Protein AF-A0A8R1DMR4-F1 (afdb_monomer)

Radius of gyration: 31.51 Å; Cα contacts (8 Å, |Δi|>4): 400; chains: 1; bounding box: 75×90×62 Å

Secondary structure (DSSP, 8-state):
-EEEEEEEEEEEEE---------SSS-THHHHHHHHHHHHHHSSSSTT-TTS-HHHHHHHHHTT----TT--HHHHHHHHHHHHHHHHHHHT-GGG--HHHHHHHHHHHHHHHHHHHHHHHHHHHTT-TTTTS--EEEEEEEHHHHHHHHHHTT-HHHHH-TT-PPPTT-EEEEEEEEETTEEEEEEEEE-STT-SSPEE-GGGSTTS-TT-S-EEHHHHHTTTGGG--S-HHHHHH--------------HHHHHHHHHHHHHHHHHHHHHHHHHHHHHHHHHHTS---

Nearest PDB structures (foldseek):
  8xj4-assembly1_A  TM=6.388E-01  e=2.033E-09  Homo sapiens
  8xm1-assembly1_A  TM=6.264E-01  e=9.535E-05  Yersinia intermedia
  7z1j-assembly1_A  TM=5.651E-01  e=3.413E-04  Escherichia coli K-12
  4arv-assembly2_B  TM=6.482E-01  e=1.704E-03  Yersinia kristensenii
  8xm2-assembly1_A  TM=5.182E-01  e=3.607E-04  Yersinia intermedia

Sequence (290 aa):
MRVPISVLFLVIISPVVWSQSKLLSVHVWDVSERALRRAAEKSVLLKGRAEANLPALVLEKEAGLAVPSWFNEDAYKEAKEVVYSALSVMSSVGDYYSPRGIRPKSGLLLHKILQDIKSRADCYQNNQANCGEKRFQVYSTHDLLILSLLESLGLRTSVLGENTAPEFMATLIIETWIMEGKPSVKVFYRKYPRDYAPQEVTSLVRNCPWDKDVCPVELFTSCCSEFTTSDAKAECYGTSPEISTHNWEMNPLAWIFVAVSVVLLLFSIILVYLVIRFKNRSKFTMKVDH

Mean predicted aligned error: 12.79 Å

InterPro domains:
  IPR000560 Histidine phosphatase superfamily, clade-2 [PF00328] (63-189)
  IPR029033 Histidine phosphatase superfamily [G3DSA:3.40.50.1240] (28-246)
  IPR029033 Histidine phosphatase superfamily [SSF53254] (57-238)
  IPR050645 Histidine Acid Phosphatase [PTHR11567] (56-241)

Foldseek 3Di:
DKFFLAKEKEWAQDADDDDPDPDDPDDPCPLLLVQLLVLLCPDDLSNVVSVPRLVVQLVCVVVVHDDDPSCDPVVSVSSQLSNLRSLCCQLCDDVSPDLLNNQLQQQQVLLVVLVLLVVLQVCVLVVHPPSRVHRYYYDHDYQSNVQSVCVLFQNNCVPQNPSGTQDHGKMWMWIWMQDPNFIWIWIFIDRDPPPPDTHTCQLSTAQAPVPDRIGGSVSNSPRGPSNHDNCSPCSVPPPPPPPPPPPCPPDPVNVVVVVVVVVVVVVVVVVVVVVVVVVVVVVVVVPDDD

Solvent-accessible surface area (backbone atoms only — not comparable to full-atom values): 15984 Å² total; per-residue (Å²): 110,79,46,80,57,33,40,36,40,38,36,29,79,46,65,80,79,88,73,94,69,96,79,68,92,85,53,84,60,52,65,39,50,52,37,30,30,56,38,20,57,72,37,83,80,39,44,91,43,44,84,53,65,53,65,57,53,53,51,38,47,76,71,71,44,93,64,64,87,82,64,41,74,67,45,46,56,53,42,49,43,26,51,26,54,14,45,24,59,74,20,18,31,78,100,44,58,32,54,81,54,22,16,54,68,29,6,43,60,50,38,51,52,40,48,51,55,47,56,50,44,51,30,59,76,66,69,48,84,75,67,63,80,77,40,68,49,76,46,78,44,40,44,53,47,50,50,29,42,28,49,54,39,52,34,37,54,83,76,54,38,80,74,47,64,75,46,66,48,19,28,47,35,46,34,36,30,34,51,80,90,36,52,25,32,37,31,31,41,28,60,47,74,82,54,91,65,60,44,80,44,28,31,57,29,43,68,27,51,70,92,35,85,53,19,48,45,73,39,52,61,62,49,39,66,80,30,40,29,96,51,34,63,43,68,71,66,42,75,60,72,72,77,69,75,67,73,76,73,66,51,74,66,52,52,50,53,52,52,51,51,52,51,53,50,53,50,51,52,49,50,52,51,49,52,54,50,50,57,54,49,55,60,58,64,72,72,68,84,136

Organism: Caenorhabditis japonica (NCBI:txid281687)

Structure (mmCIF, N/CA/C/O backbone):
data_AF-A0A8R1DMR4-F1
#
_entry.id   AF-A0A8R1DMR4-F1
#
loop_
_atom_site.group_PDB
_atom_site.id
_atom_site.type_symbol
_atom_site.label_atom_id
_atom_site.label_alt_id
_atom_site.label_comp_id
_atom_site.label_asym_id
_atom_site.label_entity_id
_atom_site.label_seq_id
_atom_site.pdbx_PDB_ins_code
_atom_site.Cartn_x
_atom_site.Cartn_y
_atom_site.Cartn_z
_atom_site.occupancy
_atom_site.B_iso_or_equiv
_atom_site.auth_seq_id
_atom_site.auth_comp_id
_atom_site.auth_asym_id
_atom_site.auth_atom_id
_atom_site.pdbx_PDB_model_num
ATOM 1 N N . MET A 1 1 ? -16.207 -17.698 21.244 1.00 49.41 1 MET A N 1
ATOM 2 C CA . MET A 1 1 ? -17.054 -17.346 20.079 1.00 49.41 1 MET A CA 1
ATOM 3 C C . MET A 1 1 ? -16.263 -16.381 19.205 1.00 49.41 1 MET A C 1
ATOM 5 O O . MET A 1 1 ? -15.628 -15.500 19.772 1.00 49.41 1 MET A O 1
ATOM 9 N N . ARG A 1 2 ? -16.222 -16.591 17.881 1.00 63.34 2 ARG A N 1
ATOM 10 C CA . ARG A 1 2 ? -15.519 -15.722 16.920 1.00 63.34 2 ARG A CA 1
ATOM 11 C C . ARG A 1 2 ? -16.570 -14.968 16.114 1.00 63.34 2 ARG A C 1
ATOM 13 O O . ARG A 1 2 ? -17.401 -15.619 15.487 1.00 63.34 2 ARG A O 1
ATOM 20 N N . VAL A 1 3 ? -16.569 -13.639 16.159 1.00 58.69 3 VAL A N 1
ATOM 21 C CA . VAL A 1 3 ? -17.576 -12.830 15.449 1.00 58.69 3 VAL A CA 1
ATOM 22 C C . VAL A 1 3 ? -16.873 -11.750 14.628 1.00 58.69 3 VAL A C 1
ATOM 24 O O . VAL A 1 3 ? -16.147 -10.948 15.223 1.00 58.69 3 VAL A O 1
ATOM 27 N N . PRO A 1 4 ? -17.061 -11.706 13.294 1.00 60.06 4 PRO A N 1
ATOM 28 C CA . PRO A 1 4 ? -16.545 -10.619 12.479 1.00 60.06 4 PRO A CA 1
ATOM 29 C C . PRO A 1 4 ? -17.424 -9.384 12.678 1.00 60.06 4 PRO A C 1
ATOM 31 O O . PRO A 1 4 ? -18.653 -9.443 12.631 1.00 60.06 4 PRO A O 1
ATOM 34 N N . ILE A 1 5 ? -16.781 -8.250 12.903 1.00 70.38 5 ILE A N 1
ATOM 35 C CA . ILE A 1 5 ? -17.433 -6.972 13.183 1.00 70.38 5 ILE A CA 1
ATOM 36 C C . ILE A 1 5 ? -17.410 -6.043 11.962 1.00 70.38 5 ILE A C 1
ATOM 38 O O . ILE A 1 5 ? -18.316 -5.219 11.752 1.00 70.38 5 ILE A O 1
ATOM 42 N N . SER A 1 6 ? -16.323 -6.114 11.203 1.00 63.28 6 SER A N 1
ATOM 43 C CA . SER A 1 6 ? -16.101 -5.297 10.022 1.00 63.28 6 SER A CA 1
ATOM 44 C C . SER A 1 6 ? -15.132 -5.999 9.091 1.00 63.28 6 SER A C 1
ATOM 46 O O . SER A 1 6 ? -14.176 -6.622 9.551 1.00 63.28 6 SER A O 1
ATOM 48 N N . VAL A 1 7 ? -15.356 -5.845 7.794 1.00 65.69 7 VAL A N 1
ATOM 49 C CA . VAL A 1 7 ? -14.432 -6.273 6.754 1.00 65.69 7 VAL A CA 1
ATOM 50 C C . VAL A 1 7 ? -14.151 -5.103 5.827 1.00 65.69 7 VAL A C 1
ATOM 52 O O . VAL A 1 7 ? -15.064 -4.415 5.366 1.00 65.69 7 VAL A O 1
ATOM 55 N N . LEU A 1 8 ? -12.873 -4.879 5.563 1.00 69.31 8 LEU A N 1
ATOM 56 C CA . LEU A 1 8 ? -12.393 -3.888 4.627 1.00 69.31 8 LEU A CA 1
ATOM 57 C C . LEU A 1 8 ? -11.712 -4.573 3.444 1.00 69.31 8 LEU A C 1
ATOM 59 O O . LEU A 1 8 ? -10.816 -5.386 3.647 1.00 69.31 8 LEU A O 1
ATOM 63 N N . PHE A 1 9 ? -12.083 -4.178 2.227 1.00 67.25 9 PHE A N 1
ATOM 64 C CA . PHE A 1 9 ? -11.426 -4.593 0.992 1.00 67.25 9 PHE A CA 1
ATOM 65 C C . PHE A 1 9 ? -10.746 -3.405 0.315 1.00 67.25 9 PHE A C 1
ATOM 67 O O . PHE A 1 9 ? -11.357 -2.362 0.082 1.00 67.25 9 PHE A O 1
ATOM 74 N N . LEU A 1 10 ? -9.489 -3.587 -0.062 1.00 68.75 10 LEU A N 1
ATOM 75 C CA . LEU A 1 10 ? -8.767 -2.693 -0.954 1.00 68.75 10 LEU A CA 1
ATOM 76 C C . LEU A 1 10 ? -8.530 -3.421 -2.264 1.00 68.75 10 LEU A C 1
ATOM 78 O O . LEU A 1 10 ? -7.792 -4.399 -2.272 1.00 68.75 10 LEU A O 1
ATOM 82 N N . VAL A 1 11 ? -9.162 -2.970 -3.345 1.00 64.56 11 VAL A N 1
ATOM 83 C CA . VAL A 1 11 ? -9.098 -3.627 -4.657 1.00 64.56 11 VAL A CA 1
ATOM 84 C C . VAL A 1 11 ? -8.388 -2.717 -5.651 1.00 64.56 11 VAL A C 1
ATOM 86 O O . VAL A 1 11 ? -8.724 -1.538 -5.770 1.00 64.56 11 VAL A O 1
ATOM 89 N N . ILE A 1 12 ? -7.439 -3.275 -6.402 1.00 61.41 12 ILE A N 1
ATOM 90 C CA . ILE A 1 12 ? -6.840 -2.594 -7.555 1.00 61.41 12 ILE A CA 1
ATOM 91 C C . ILE A 1 12 ? -7.788 -2.710 -8.743 1.00 61.41 12 ILE A C 1
ATOM 93 O O . ILE A 1 12 ? -8.031 -3.818 -9.218 1.00 61.41 12 ILE A O 1
ATOM 97 N N . ILE A 1 13 ? -8.314 -1.586 -9.234 1.00 44.84 13 ILE A N 1
ATOM 98 C CA . ILE A 1 13 ? -9.231 -1.594 -10.390 1.00 44.84 13 ILE A CA 1
ATOM 99 C C . ILE A 1 13 ? -8.518 -1.298 -11.713 1.00 44.84 13 ILE A C 1
ATOM 101 O O . ILE A 1 13 ? -9.046 -1.687 -12.746 1.00 44.84 13 ILE A O 1
ATOM 105 N N . SER A 1 14 ? -7.306 -0.727 -11.696 1.00 39.78 14 SER A N 1
ATOM 106 C CA . SER A 1 14 ? -6.436 -0.631 -12.881 1.00 39.78 14 SER A CA 1
ATOM 107 C C . SER A 1 14 ? -4.954 -0.498 -12.505 1.00 39.78 14 SER A C 1
ATOM 109 O O . SER A 1 14 ? -4.641 0.384 -11.695 1.00 39.78 14 SER A O 1
ATOM 111 N N . PRO A 1 15 ? -4.031 -1.269 -13.122 1.00 51.69 15 PRO A N 1
ATOM 112 C CA . PRO A 1 15 ? -2.647 -0.837 -13.283 1.00 51.69 15 PRO A CA 1
ATOM 113 C C . PRO A 1 15 ? -2.652 0.498 -14.022 1.00 51.69 15 PRO A C 1
ATOM 115 O O . PRO A 1 15 ? -3.512 0.744 -14.874 1.00 51.69 15 PRO A O 1
ATOM 118 N N . VAL A 1 16 ? -1.740 1.393 -13.663 1.00 49.09 16 VAL A N 1
ATOM 119 C CA . VAL A 1 16 ? -1.670 2.724 -14.279 1.00 49.09 16 VAL A CA 1
ATOM 120 C C . VAL A 1 16 ? -1.586 2.591 -15.806 1.00 49.09 16 VAL A C 1
ATOM 122 O O . VAL A 1 16 ? -0.629 2.031 -16.336 1.00 49.09 16 VAL A O 1
ATOM 125 N N . VAL A 1 17 ? -2.585 3.122 -16.520 1.00 41.06 17 VAL A N 1
ATOM 126 C CA . VAL A 1 17 ? -2.566 3.243 -17.985 1.00 41.06 17 VAL A CA 1
ATOM 127 C C . VAL A 1 17 ? -1.940 4.586 -18.332 1.00 41.06 17 VAL A C 1
ATOM 129 O O . VAL A 1 17 ? -2.497 5.648 -18.054 1.00 41.06 17 VAL A O 1
ATOM 132 N N . TRP A 1 18 ? -0.760 4.536 -18.936 1.00 49.44 18 TRP A N 1
ATOM 133 C CA . TRP A 1 18 ? 0.022 5.712 -19.289 1.00 49.44 18 TRP A CA 1
ATOM 134 C C . TRP A 1 18 ? -0.483 6.265 -20.617 1.00 49.44 18 TRP A C 1
ATOM 136 O O . TRP A 1 18 ? -0.199 5.713 -21.681 1.00 49.44 18 TRP A O 1
ATOM 146 N N . SER A 1 19 ? -1.277 7.333 -20.553 1.00 36.44 19 SER A N 1
ATOM 147 C CA . SER A 1 19 ? -1.772 8.035 -21.737 1.00 36.44 19 SER A CA 1
ATOM 148 C C . SER A 1 19 ? -0.874 9.229 -22.064 1.00 36.44 19 SER A C 1
ATOM 150 O O . SER A 1 19 ? -0.649 10.098 -21.221 1.00 36.44 19 SER A O 1
ATOM 152 N N . GLN A 1 20 ? -0.375 9.295 -23.302 1.00 37.62 20 GLN A N 1
ATOM 153 C CA . GLN A 1 20 ? 0.357 10.449 -23.828 1.00 37.62 20 GLN A CA 1
ATOM 154 C C . GLN A 1 20 ? -0.606 11.610 -24.139 1.00 37.62 20 GLN A C 1
ATOM 156 O O . GLN A 1 20 ? -0.896 11.898 -25.299 1.00 37.62 20 GLN A O 1
ATOM 161 N N . SER A 1 21 ? -1.106 12.321 -23.127 1.00 36.78 21 SER A N 1
ATOM 162 C CA . SER A 1 21 ? -1.807 13.593 -23.355 1.00 36.78 21 SER A CA 1
ATOM 163 C C . SER A 1 21 ? -0.860 14.775 -23.127 1.00 36.78 21 SER A C 1
ATOM 165 O O . SER A 1 21 ? -0.637 15.206 -21.997 1.00 36.78 21 SER A O 1
ATOM 167 N N . LYS A 1 22 ? -0.331 15.335 -24.224 1.00 37.62 22 LYS A N 1
ATOM 168 C CA . LYS A 1 22 ? 0.589 16.496 -24.289 1.00 37.62 22 LYS A CA 1
ATOM 169 C C . LYS A 1 22 ? 0.017 17.842 -23.795 1.00 37.62 22 LYS A C 1
ATOM 171 O O . LYS A 1 22 ? 0.621 18.884 -24.023 1.00 37.62 22 LYS A O 1
ATOM 176 N N . LEU A 1 23 ? -1.131 17.858 -23.128 1.00 36.56 23 LEU A N 1
ATOM 177 C CA . LEU A 1 23 ? -1.842 19.077 -22.745 1.00 36.56 23 LEU A CA 1
ATOM 178 C C . LEU A 1 23 ? -2.154 19.050 -21.251 1.00 36.56 23 LEU A C 1
ATOM 180 O O . LEU A 1 23 ? -3.201 18.554 -20.864 1.00 36.56 23 LEU A O 1
ATOM 184 N N . LEU A 1 24 ? -1.205 19.515 -20.432 1.00 34.47 24 LEU A N 1
ATOM 185 C CA . LEU A 1 24 ? -1.398 20.228 -19.156 1.00 34.47 24 LEU A CA 1
ATOM 186 C C . LEU A 1 24 ? -0.017 20.491 -18.528 1.00 34.47 24 LEU A C 1
ATOM 188 O O . LEU A 1 24 ? 0.868 19.637 -18.525 1.00 34.47 24 LEU A O 1
ATOM 192 N N . SER A 1 25 ? 0.194 21.719 -18.067 1.00 36.53 25 SER A N 1
ATOM 193 C CA . SER A 1 25 ? 1.458 22.207 -17.519 1.00 36.53 25 SER A CA 1
ATOM 194 C C . SER A 1 25 ? 1.761 21.540 -16.172 1.00 36.53 25 SER A C 1
ATOM 196 O O . SER A 1 25 ? 1.036 21.759 -15.206 1.00 36.53 25 SER A O 1
ATOM 198 N N . VAL A 1 26 ? 2.855 20.773 -16.124 1.00 46.75 26 VAL A N 1
ATOM 199 C CA . VAL A 1 26 ? 3.365 19.997 -14.974 1.00 46.75 26 VAL A CA 1
ATOM 200 C C . VAL A 1 26 ? 2.460 18.820 -14.587 1.00 46.75 26 VAL A C 1
ATOM 202 O O . VAL A 1 26 ? 1.694 18.856 -13.628 1.00 46.75 26 VAL A O 1
ATOM 205 N N . HIS A 1 27 ? 2.579 17.738 -15.355 1.00 51.53 27 HIS A N 1
ATOM 206 C CA . HIS A 1 27 ? 1.920 16.465 -15.076 1.00 51.53 27 HIS A CA 1
ATOM 207 C C . HIS A 1 27 ? 2.615 15.724 -13.928 1.00 51.53 27 HIS A C 1
ATOM 209 O O . HIS A 1 27 ? 3.827 15.522 -13.960 1.00 51.53 27 HIS A O 1
ATOM 215 N N . VAL A 1 28 ? 1.837 15.210 -12.969 1.00 49.47 28 VAL A N 1
ATOM 216 C CA . VAL A 1 28 ? 2.274 14.193 -11.981 1.00 49.47 28 VAL A CA 1
ATOM 217 C C . VAL A 1 28 ? 2.992 13.012 -12.666 1.00 49.47 28 VAL A C 1
ATOM 219 O O . VAL A 1 28 ? 3.887 12.395 -12.092 1.00 49.47 28 VAL A O 1
ATOM 222 N N . TRP A 1 29 ? 2.650 12.768 -13.932 1.00 54.53 29 TRP A N 1
ATOM 223 C CA . TRP A 1 29 ? 3.206 11.749 -14.819 1.00 54.53 29 TRP A CA 1
ATOM 224 C C . TRP A 1 29 ? 4.643 12.002 -15.299 1.00 54.53 29 TRP A C 1
ATOM 226 O O . TRP A 1 29 ? 5.290 11.089 -15.795 1.00 54.53 29 TRP A O 1
ATOM 236 N N . ASP A 1 30 ? 5.181 13.211 -15.142 1.00 66.38 30 ASP A N 1
ATOM 237 C CA . ASP A 1 30 ? 6.528 13.538 -15.627 1.00 66.38 30 ASP A CA 1
ATOM 238 C C . ASP A 1 30 ? 7.626 12.920 -14.739 1.00 66.38 30 ASP A C 1
ATOM 240 O O . ASP A 1 30 ? 8.645 12.431 -15.225 1.00 66.38 30 ASP A O 1
ATOM 244 N N . VAL A 1 31 ? 7.416 12.864 -13.417 1.00 64.88 31 VAL A N 1
ATOM 245 C CA . VAL A 1 31 ? 8.358 12.185 -12.502 1.00 64.88 31 VAL A CA 1
ATOM 246 C C . VAL A 1 31 ? 8.460 10.706 -12.850 1.00 64.88 31 VAL A C 1
ATOM 248 O O . VAL A 1 31 ? 9.546 10.126 -12.861 1.00 64.88 31 VAL A O 1
ATOM 251 N N . SER A 1 32 ? 7.317 10.107 -13.150 1.00 71.00 32 SER A N 1
ATOM 252 C CA . SER A 1 32 ? 7.194 8.688 -13.397 1.00 71.00 32 SER A CA 1
ATOM 253 C C . SER A 1 32 ? 7.671 8.310 -14.798 1.00 71.00 32 SER A C 1
ATOM 255 O O . SER A 1 32 ? 8.355 7.302 -14.950 1.00 71.00 32 SER A O 1
ATOM 257 N N . GLU A 1 33 ? 7.432 9.156 -15.801 1.00 78.12 33 GLU A N 1
ATOM 258 C CA . GLU A 1 33 ? 7.986 8.993 -17.146 1.00 78.12 33 GLU A CA 1
ATOM 259 C C . GLU A 1 33 ? 9.514 9.139 -17.132 1.00 78.12 33 GLU A C 1
ATOM 261 O O . GLU A 1 33 ? 10.225 8.318 -17.710 1.00 78.12 33 GLU A O 1
ATOM 266 N N . ARG A 1 34 ? 10.052 10.121 -16.395 1.00 83.50 34 ARG A N 1
ATOM 267 C CA . ARG A 1 34 ? 11.503 10.261 -16.200 1.00 83.50 34 ARG A CA 1
ATOM 268 C C . ARG A 1 34 ? 12.107 9.068 -15.464 1.00 83.50 34 ARG A C 1
ATOM 270 O O . ARG A 1 34 ? 13.201 8.636 -15.826 1.00 83.50 34 ARG A O 1
ATOM 277 N N . ALA A 1 35 ? 11.425 8.540 -14.449 1.00 83.81 35 ALA A N 1
ATOM 278 C CA . ALA A 1 35 ? 11.867 7.341 -13.740 1.00 83.81 35 ALA A CA 1
ATOM 279 C C . ALA A 1 35 ? 11.883 6.119 -14.671 1.00 83.81 35 ALA A C 1
ATOM 281 O O . ALA A 1 35 ? 12.897 5.427 -14.742 1.00 83.81 35 ALA A O 1
ATOM 282 N N . LEU A 1 36 ? 10.814 5.918 -15.446 1.00 84.12 36 LEU A N 1
ATOM 283 C CA . LEU A 1 36 ? 10.687 4.816 -16.397 1.00 84.12 36 LEU A CA 1
ATOM 284 C C . LEU A 1 36 ? 11.744 4.889 -17.501 1.00 84.12 36 LEU A C 1
ATOM 286 O O . LEU A 1 36 ? 12.412 3.894 -17.766 1.00 84.12 36 LEU A O 1
ATOM 290 N N . ARG A 1 37 ? 11.970 6.072 -18.086 1.00 86.12 37 ARG A N 1
ATOM 291 C CA . ARG A 1 37 ? 13.016 6.277 -19.100 1.00 86.12 37 ARG A CA 1
ATOM 292 C C . ARG A 1 37 ? 14.406 5.965 -18.549 1.00 86.12 37 ARG A C 1
ATOM 294 O O . ARG A 1 37 ? 15.145 5.202 -19.159 1.00 86.12 37 ARG A O 1
ATOM 301 N N . ARG A 1 38 ? 14.738 6.482 -17.361 1.00 86.62 38 ARG A N 1
ATOM 302 C CA . ARG A 1 38 ? 16.028 6.206 -16.700 1.00 86.62 38 ARG A CA 1
ATOM 303 C C . ARG A 1 38 ? 16.213 4.728 -16.369 1.00 86.62 38 ARG A C 1
ATOM 305 O O . ARG A 1 38 ? 17.331 4.231 -16.457 1.00 86.62 38 ARG A O 1
ATOM 312 N N . ALA A 1 39 ? 15.153 4.039 -15.951 1.00 86.19 39 ALA A N 1
ATOM 313 C CA . ALA A 1 39 ? 15.201 2.607 -15.675 1.00 86.19 39 ALA A CA 1
ATOM 314 C C . ALA A 1 39 ? 15.367 1.794 -16.974 1.00 86.19 39 ALA A C 1
ATOM 316 O O . ALA A 1 39 ? 16.242 0.935 -17.042 1.00 86.19 39 ALA A O 1
ATOM 317 N N . ALA A 1 40 ? 14.629 2.132 -18.036 1.00 86.62 40 ALA A N 1
ATOM 318 C CA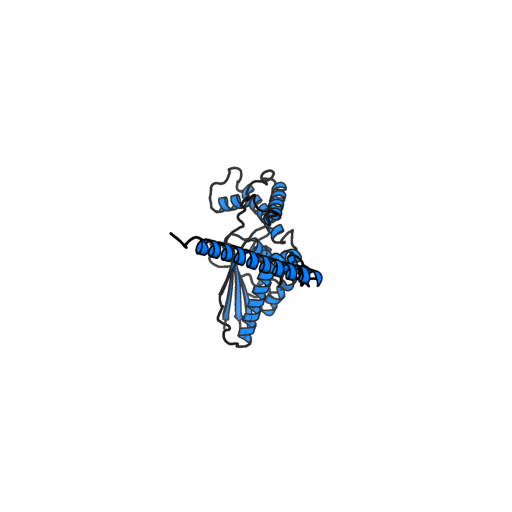 . ALA A 1 40 ? 14.759 1.504 -19.352 1.00 86.62 40 ALA A CA 1
ATOM 319 C C . ALA A 1 40 ? 16.140 1.730 -19.998 1.00 86.62 40 ALA A C 1
ATOM 321 O O . ALA A 1 40 ? 16.660 0.852 -20.676 1.00 86.62 40 ALA A O 1
ATOM 322 N N . GLU A 1 41 ? 16.776 2.883 -19.780 1.00 88.56 41 GLU A N 1
ATOM 323 C CA . GLU A 1 41 ? 18.128 3.164 -20.292 1.00 88.56 41 GLU A CA 1
ATOM 324 C C . GLU A 1 41 ? 19.232 2.354 -19.599 1.00 88.56 41 GLU A C 1
ATOM 326 O O . GLU A 1 41 ? 20.287 2.122 -20.195 1.00 88.56 41 GLU A O 1
ATOM 331 N N . LYS A 1 42 ? 19.000 1.931 -18.351 1.00 86.81 42 LYS A N 1
ATOM 332 C CA . LYS A 1 42 ? 19.904 1.050 -17.595 1.00 86.81 42 LYS A CA 1
ATOM 333 C C . LYS A 1 42 ? 19.722 -0.426 -17.942 1.00 86.81 42 LYS A C 1
ATOM 335 O O . LYS A 1 42 ? 20.625 -1.217 -17.684 1.00 86.81 42 LYS A O 1
ATOM 340 N N . SER A 1 43 ? 18.566 -0.775 -18.494 1.00 87.38 43 SER A N 1
ATOM 341 C CA . SER A 1 43 ? 18.230 -2.121 -18.944 1.00 87.38 43 SER A CA 1
ATOM 342 C C . SER A 1 43 ? 19.084 -2.534 -20.150 1.00 87.38 43 SER A C 1
ATOM 344 O O . SER A 1 43 ? 19.527 -1.696 -20.936 1.00 87.38 43 SER A O 1
ATOM 346 N N . VAL A 1 44 ? 19.327 -3.836 -20.300 1.00 87.75 44 VAL A N 1
ATOM 347 C CA . VAL A 1 44 ? 20.081 -4.403 -21.423 1.00 87.75 44 VAL A CA 1
ATOM 348 C C . VAL A 1 44 ? 19.197 -4.507 -22.666 1.00 87.75 44 VAL A C 1
ATOM 350 O O . VAL A 1 44 ? 19.599 -4.022 -23.726 1.00 87.75 44 VAL A O 1
ATOM 353 N N . LEU A 1 45 ? 17.997 -5.094 -22.560 1.00 88.88 45 LEU A N 1
ATOM 354 C CA . LEU A 1 45 ? 17.125 -5.334 -23.721 1.00 88.88 45 LEU A CA 1
ATOM 355 C C . LEU A 1 45 ? 16.237 -4.136 -24.069 1.00 88.88 45 LEU A C 1
ATOM 357 O O . LEU A 1 45 ? 15.834 -3.983 -25.224 1.00 88.88 45 LEU A O 1
ATOM 361 N N . LEU A 1 46 ? 15.931 -3.276 -23.095 1.00 88.50 46 LEU A N 1
ATOM 362 C CA . LEU A 1 46 ? 15.063 -2.107 -23.280 1.00 88.50 46 LEU A CA 1
ATOM 363 C C . LEU A 1 46 ? 15.852 -0.819 -23.541 1.00 88.50 46 LEU A C 1
ATOM 365 O O . LEU A 1 46 ? 15.257 0.247 -23.734 1.00 88.50 46 LEU A O 1
ATOM 369 N N . LYS A 1 47 ? 17.185 -0.901 -23.621 1.00 86.31 47 LYS A N 1
ATOM 370 C CA . LYS A 1 47 ? 18.033 0.232 -23.997 1.00 86.31 47 LYS A CA 1
ATOM 371 C C . LYS A 1 47 ? 17.618 0.780 -25.362 1.00 86.31 47 LYS A C 1
ATOM 373 O O . LYS A 1 47 ? 17.531 0.049 -26.345 1.00 86.31 47 LYS A O 1
ATOM 378 N N . GLY A 1 48 ? 17.354 2.084 -25.435 1.00 83.19 48 GLY A N 1
ATOM 379 C CA . GLY A 1 48 ? 16.850 2.728 -26.657 1.00 83.19 48 GLY A CA 1
ATOM 380 C C . GLY A 1 48 ? 15.367 2.459 -26.953 1.00 83.19 48 GLY A C 1
ATOM 381 O O . GLY A 1 48 ? 14.856 2.914 -27.972 1.00 83.19 48 GLY A O 1
ATOM 382 N N . ARG A 1 49 ? 14.654 1.759 -26.060 1.00 83.56 49 ARG A N 1
ATOM 383 C CA . ARG A 1 49 ? 13.192 1.567 -26.080 1.00 83.56 49 ARG A CA 1
ATOM 384 C C . ARG A 1 49 ? 12.488 2.356 -24.974 1.00 83.56 49 ARG A C 1
ATOM 386 O O . ARG A 1 49 ? 11.324 2.104 -24.697 1.00 83.56 49 ARG A O 1
ATOM 393 N N . ALA A 1 50 ? 13.164 3.335 -24.374 1.00 76.94 50 ALA A N 1
ATOM 394 C CA . ALA A 1 50 ? 12.628 4.171 -23.297 1.00 76.94 50 ALA A CA 1
ATOM 395 C C . ALA A 1 50 ? 11.370 4.972 -23.694 1.00 76.94 50 ALA A C 1
ATOM 397 O O . ALA A 1 50 ? 10.597 5.367 -22.827 1.00 76.94 50 ALA A O 1
ATOM 398 N N . GLU A 1 51 ? 11.158 5.205 -24.993 1.00 81.06 51 GLU A N 1
ATOM 399 C CA . GLU A 1 51 ? 9.956 5.863 -25.526 1.00 81.06 51 GLU A CA 1
ATOM 400 C C . GLU A 1 51 ? 8.791 4.895 -25.784 1.00 81.06 51 GLU A C 1
ATOM 402 O O . GLU A 1 51 ? 7.671 5.334 -26.046 1.00 81.06 51 GLU A O 1
ATOM 407 N N . ALA A 1 52 ? 9.029 3.579 -25.724 1.00 82.38 52 ALA A N 1
ATOM 408 C CA . ALA A 1 52 ? 7.960 2.599 -25.825 1.00 82.38 52 ALA A CA 1
ATOM 409 C C . ALA A 1 52 ? 7.063 2.680 -24.582 1.00 82.38 52 ALA A C 1
ATOM 411 O O . ALA A 1 52 ? 7.543 2.842 -23.459 1.00 82.38 52 ALA A O 1
ATOM 412 N N . ASN A 1 53 ? 5.752 2.511 -24.769 1.00 87.06 53 ASN A N 1
ATOM 413 C CA . ASN A 1 53 ? 4.805 2.428 -23.660 1.00 87.06 53 ASN A CA 1
ATOM 414 C C . ASN A 1 53 ? 4.903 1.042 -22.994 1.00 87.06 53 ASN A C 1
ATOM 416 O O . ASN A 1 53 ? 4.045 0.185 -23.191 1.00 87.06 53 ASN A O 1
ATOM 420 N N . LEU A 1 54 ? 5.991 0.808 -22.251 1.00 89.12 54 LEU A N 1
ATOM 421 C CA . LEU A 1 54 ? 6.272 -0.469 -21.581 1.00 89.12 54 LEU A CA 1
ATOM 422 C C . LEU A 1 54 ? 5.107 -0.952 -20.698 1.00 89.12 54 LEU A C 1
ATOM 424 O O . LEU A 1 54 ? 4.770 -2.129 -20.795 1.00 89.12 54 LEU A O 1
ATOM 428 N N . PRO A 1 55 ? 4.442 -0.091 -19.900 1.00 87.19 55 PRO A N 1
ATOM 429 C CA . PRO A 1 55 ? 3.269 -0.497 -19.132 1.00 87.19 55 PRO A CA 1
ATOM 430 C C . PRO A 1 55 ? 2.147 -1.056 -20.014 1.00 87.19 55 PRO A C 1
ATOM 432 O O . PRO A 1 55 ? 1.589 -2.098 -19.692 1.00 87.19 55 PRO A O 1
ATOM 435 N N . ALA A 1 56 ? 1.846 -0.415 -21.149 1.00 88.81 56 ALA A N 1
ATOM 436 C CA . ALA A 1 56 ? 0.834 -0.920 -22.077 1.00 88.81 56 ALA A CA 1
ATOM 437 C C . ALA A 1 56 ? 1.238 -2.274 -22.680 1.00 88.81 56 ALA A C 1
ATOM 439 O O . ALA A 1 56 ? 0.428 -3.194 -22.690 1.00 88.81 56 ALA A O 1
ATOM 440 N N . LEU A 1 57 ? 2.499 -2.429 -23.094 1.00 91.81 57 LEU A N 1
ATOM 441 C CA . LEU A 1 57 ? 3.005 -3.685 -23.659 1.00 91.81 57 LEU A CA 1
ATOM 442 C C . LEU A 1 57 ? 2.949 -4.851 -22.662 1.00 91.81 57 LEU A C 1
ATOM 444 O O . LEU A 1 57 ? 2.633 -5.975 -23.050 1.00 91.81 57 LEU A O 1
ATOM 448 N N . VAL A 1 58 ? 3.231 -4.593 -21.379 1.00 90.25 58 VAL A N 1
ATOM 449 C CA . VAL A 1 58 ? 3.078 -5.583 -20.299 1.00 90.25 58 VAL A CA 1
ATOM 450 C C . VAL A 1 58 ? 1.624 -6.053 -20.216 1.00 90.25 58 VAL A C 1
ATOM 452 O O . VAL A 1 58 ? 1.380 -7.257 -20.233 1.00 90.25 58 VAL A O 1
ATOM 455 N N . LEU A 1 59 ? 0.662 -5.125 -20.211 1.00 88.06 59 LEU A N 1
ATOM 456 C CA . LEU A 1 59 ? -0.765 -5.455 -20.120 1.00 88.06 59 LEU A CA 1
ATOM 457 C C . LEU A 1 59 ? -1.294 -6.165 -21.365 1.00 88.06 59 LEU A C 1
ATOM 459 O O . LEU A 1 59 ? -2.038 -7.136 -21.250 1.00 88.06 59 LEU A O 1
ATOM 463 N N . GLU A 1 60 ? -0.905 -5.705 -22.553 1.00 91.12 60 GLU A N 1
ATOM 464 C CA . GLU A 1 60 ? -1.270 -6.340 -23.820 1.00 91.12 60 GLU A CA 1
ATOM 465 C C . GLU A 1 60 ? -0.780 -7.788 -23.855 1.00 91.12 60 GLU A C 1
ATOM 467 O O . GLU A 1 60 ? -1.546 -8.697 -24.179 1.00 91.12 60 GLU A O 1
ATOM 472 N N . LYS A 1 61 ? 0.469 -8.021 -23.438 1.00 91.88 61 LYS A N 1
ATOM 473 C CA . LYS A 1 61 ? 1.044 -9.362 -23.359 1.00 91.88 61 LYS A CA 1
ATOM 474 C C . LYS A 1 61 ? 0.328 -10.248 -22.340 1.00 91.88 61 LYS A C 1
ATOM 476 O O . LYS A 1 61 ? 0.003 -11.390 -22.657 1.00 91.88 61 LYS A O 1
ATOM 481 N N . GLU A 1 62 ? 0.038 -9.735 -21.147 1.00 87.81 62 GLU A N 1
ATOM 482 C CA . GLU A 1 62 ? -0.696 -10.469 -20.104 1.00 87.81 62 GLU A CA 1
ATOM 483 C C . GLU A 1 62 ? -2.141 -10.796 -20.513 1.00 87.81 62 GLU A C 1
ATOM 485 O O . GLU A 1 62 ? -2.680 -11.833 -20.120 1.00 87.81 62 GLU A O 1
ATOM 490 N N . ALA A 1 63 ? -2.751 -9.957 -21.353 1.00 88.50 63 ALA A N 1
ATOM 491 C CA . ALA A 1 63 ? -4.060 -10.196 -21.955 1.00 88.50 63 ALA A CA 1
ATOM 492 C C . ALA A 1 63 ? -4.026 -11.176 -23.147 1.00 88.50 63 ALA A C 1
ATOM 494 O O . ALA A 1 63 ? -5.083 -11.521 -23.678 1.00 88.50 63 ALA A O 1
ATOM 495 N N . GLY A 1 64 ? -2.843 -11.630 -23.578 1.00 91.81 64 GLY A N 1
ATOM 496 C CA . GLY A 1 64 ? -2.677 -12.502 -24.744 1.00 91.81 64 GLY A CA 1
ATOM 497 C C . GLY A 1 64 ? -2.858 -11.785 -26.086 1.00 91.81 64 GLY A C 1
ATOM 498 O O . GLY A 1 64 ? -3.158 -12.432 -27.091 1.00 91.81 64 GLY A O 1
ATOM 499 N N . LEU A 1 65 ? -2.710 -10.458 -26.113 1.00 93.75 65 LEU A N 1
ATOM 500 C CA . LEU A 1 65 ? -2.774 -9.657 -27.332 1.00 93.75 65 LEU A CA 1
ATOM 501 C C . LEU A 1 65 ? -1.442 -9.691 -28.088 1.00 93.75 65 LEU A C 1
ATOM 503 O O . LEU A 1 65 ? -0.378 -9.984 -27.539 1.00 93.75 65 LEU A O 1
ATOM 507 N N . ALA A 1 66 ? -1.508 -9.383 -29.383 1.00 93.94 66 ALA A N 1
ATOM 508 C CA . ALA A 1 66 ? -0.324 -9.300 -30.221 1.00 93.94 66 ALA A CA 1
ATOM 509 C C . ALA A 1 66 ? 0.532 -8.092 -29.817 1.00 93.94 66 ALA A C 1
ATOM 511 O O . ALA A 1 66 ? 0.106 -6.948 -29.946 1.00 93.94 66 ALA A O 1
ATOM 512 N N . VAL A 1 67 ? 1.758 -8.368 -29.380 1.00 95.12 67 VAL A N 1
ATOM 513 C CA . VAL A 1 67 ? 2.786 -7.369 -29.070 1.00 95.12 67 VAL A CA 1
ATOM 514 C C . VAL A 1 67 ? 3.861 -7.344 -30.164 1.00 95.12 67 VAL A C 1
ATOM 516 O O . VAL A 1 67 ? 3.999 -8.312 -30.919 1.00 95.12 67 VAL A O 1
ATOM 519 N N . PRO A 1 68 ? 4.647 -6.258 -30.286 1.00 94.12 68 PRO A N 1
ATOM 520 C CA . PRO A 1 68 ? 5.753 -6.195 -31.234 1.00 94.12 68 PRO A CA 1
ATOM 521 C C . PRO A 1 68 ? 6.738 -7.359 -31.065 1.00 94.12 68 PRO A C 1
ATOM 523 O O . PRO A 1 68 ? 7.038 -7.769 -29.948 1.00 94.12 68 PRO A O 1
ATOM 526 N N . SER A 1 69 ? 7.320 -7.834 -32.168 1.00 93.38 69 SER A N 1
ATOM 527 C CA . SER A 1 69 ? 8.199 -9.019 -32.184 1.00 93.38 69 SER A CA 1
ATOM 528 C C . SER A 1 69 ? 9.436 -8.918 -31.285 1.00 93.38 69 SER A C 1
ATOM 530 O O . SER A 1 69 ? 9.965 -9.934 -30.845 1.00 93.38 69 SER A O 1
ATOM 532 N N . TRP A 1 70 ? 9.899 -7.700 -30.999 1.00 92.62 70 TRP A N 1
ATOM 533 C CA . TRP A 1 70 ? 11.019 -7.461 -30.090 1.00 92.62 70 TRP A CA 1
ATOM 534 C C . TRP A 1 70 ? 10.643 -7.654 -28.611 1.00 92.62 70 TRP A C 1
ATOM 536 O O . TRP A 1 70 ? 11.532 -7.853 -27.788 1.00 92.62 70 TRP A O 1
ATOM 546 N N . PHE A 1 71 ? 9.351 -7.623 -28.262 1.00 94.94 71 PHE A N 1
ATOM 547 C CA . PHE A 1 71 ? 8.845 -7.771 -26.895 1.00 94.94 71 PHE A CA 1
ATOM 548 C C . PHE A 1 71 ? 8.637 -9.253 -26.524 1.00 94.94 71 PHE A C 1
ATOM 550 O O . PHE A 1 71 ? 7.537 -9.725 -26.220 1.00 94.94 71 PHE A O 1
ATOM 557 N N . ASN A 1 72 ? 9.731 -10.012 -26.598 1.00 92.88 72 ASN A N 1
ATOM 558 C CA . ASN A 1 72 ? 9.786 -11.434 -26.252 1.00 92.88 72 ASN A CA 1
ATOM 559 C C . ASN A 1 72 ? 9.694 -11.670 -24.724 1.00 92.88 72 ASN A C 1
ATOM 561 O O . ASN A 1 72 ? 9.402 -10.754 -23.954 1.00 92.88 72 ASN A O 1
ATOM 565 N N . GLU A 1 73 ? 9.841 -12.916 -24.261 1.00 93.94 73 GLU A N 1
ATOM 566 C CA . GLU A 1 73 ? 9.730 -13.249 -22.826 1.00 93.94 73 GLU A CA 1
ATOM 567 C C . GLU A 1 73 ? 10.765 -12.544 -21.948 1.00 93.94 73 GLU A C 1
ATOM 569 O O . GLU A 1 73 ? 10.432 -12.097 -20.851 1.00 93.94 73 GLU A O 1
ATOM 574 N N . ASP A 1 74 ? 11.993 -12.386 -22.432 1.00 94.12 74 ASP A N 1
ATOM 575 C CA . ASP A 1 74 ? 13.053 -11.743 -21.657 1.00 94.12 74 ASP A CA 1
ATOM 576 C C . ASP A 1 74 ? 12.822 -10.230 -21.568 1.00 94.12 74 ASP A C 1
ATOM 578 O O . ASP A 1 74 ? 12.863 -9.661 -20.477 1.00 94.12 74 ASP A O 1
ATOM 582 N N . ALA A 1 75 ? 12.448 -9.593 -22.684 1.00 93.38 75 ALA A N 1
ATOM 583 C CA . ALA A 1 75 ? 12.056 -8.184 -22.707 1.00 93.38 75 ALA A CA 1
ATOM 584 C C . ALA A 1 75 ? 10.822 -7.907 -21.831 1.00 93.38 75 ALA A C 1
ATOM 586 O O . ALA A 1 75 ? 10.737 -6.855 -21.204 1.00 93.38 75 ALA A O 1
ATOM 587 N N . TYR A 1 76 ? 9.877 -8.849 -21.756 1.00 93.00 76 TYR A N 1
ATOM 588 C CA . TYR A 1 76 ? 8.714 -8.748 -20.875 1.00 93.00 76 TYR A CA 1
ATOM 589 C C . TYR A 1 76 ? 9.096 -8.786 -19.393 1.00 93.00 76 TYR A C 1
ATOM 591 O O . TYR A 1 76 ? 8.646 -7.932 -18.628 1.00 93.00 76 TYR A O 1
ATOM 599 N N . LYS A 1 77 ? 9.950 -9.733 -18.984 1.00 92.44 77 LYS A N 1
ATOM 600 C CA . LYS A 1 77 ? 10.433 -9.818 -17.596 1.00 92.44 77 LYS A CA 1
ATOM 601 C C . LYS A 1 77 ? 11.176 -8.549 -17.192 1.00 92.44 77 LYS A C 1
ATOM 603 O O . LYS A 1 77 ? 10.863 -7.958 -16.163 1.00 92.44 77 LYS A O 1
ATOM 608 N N . GLU A 1 78 ? 12.088 -8.088 -18.042 1.00 92.38 78 GLU A N 1
ATOM 609 C CA . GLU A 1 78 ? 12.843 -6.861 -17.793 1.00 92.38 78 GLU A CA 1
ATOM 610 C C . GLU A 1 78 ? 11.932 -5.622 -17.781 1.00 92.38 78 GLU A C 1
ATOM 612 O O . GLU A 1 78 ? 12.117 -4.706 -16.979 1.00 92.38 78 GLU A O 1
ATOM 617 N N . ALA A 1 79 ? 10.875 -5.605 -18.602 1.00 92.19 79 ALA A N 1
ATOM 618 C CA . ALA A 1 79 ? 9.892 -4.527 -18.579 1.00 92.19 79 ALA A CA 1
ATOM 619 C C . ALA A 1 79 ? 9.105 -4.487 -17.268 1.00 92.19 79 ALA A C 1
ATOM 621 O O . ALA A 1 79 ? 8.863 -3.392 -16.763 1.00 92.19 79 ALA A O 1
ATOM 622 N N . LYS A 1 80 ? 8.755 -5.636 -16.672 1.00 90.94 80 LYS A N 1
ATOM 623 C CA . LYS A 1 80 ? 8.123 -5.666 -15.340 1.00 90.94 80 LYS A CA 1
ATOM 624 C C . LYS A 1 80 ? 9.018 -5.035 -14.274 1.00 90.94 80 LYS A C 1
ATOM 626 O O . LYS A 1 80 ? 8.521 -4.248 -13.470 1.00 90.94 80 LYS A O 1
ATOM 631 N N . GLU A 1 81 ? 10.319 -5.311 -14.299 1.00 91.00 81 GLU A N 1
ATOM 632 C CA . GLU A 1 81 ? 11.283 -4.714 -13.364 1.00 91.00 81 GLU A CA 1
ATOM 633 C C . GLU A 1 81 ? 11.426 -3.200 -13.571 1.00 91.00 81 GLU A C 1
ATOM 635 O O . GLU A 1 81 ? 11.399 -2.427 -12.611 1.00 91.00 81 GLU A O 1
ATOM 640 N N . VAL A 1 82 ? 11.511 -2.751 -14.826 1.00 90.88 82 VAL A N 1
ATOM 641 C CA . VAL A 1 82 ? 11.576 -1.321 -15.170 1.00 90.88 82 VAL A CA 1
ATOM 642 C C . VAL A 1 82 ? 10.307 -0.583 -14.743 1.00 90.88 82 VAL A C 1
ATOM 644 O O . VAL A 1 82 ? 10.389 0.497 -14.151 1.00 90.88 82 VAL A O 1
ATOM 647 N N . VAL A 1 83 ? 9.132 -1.165 -14.995 1.00 89.31 83 VAL A N 1
ATOM 648 C CA . VAL A 1 83 ? 7.847 -0.603 -14.562 1.00 89.31 83 VAL A CA 1
ATOM 649 C C . VAL A 1 83 ? 7.773 -0.555 -13.037 1.00 89.31 83 VAL A C 1
ATOM 651 O O . VAL A 1 83 ? 7.412 0.485 -12.485 1.00 89.31 83 VAL A O 1
ATOM 654 N N . TYR A 1 84 ? 8.184 -1.618 -12.340 1.00 91.50 84 TYR A N 1
ATOM 655 C CA . TYR A 1 84 ? 8.263 -1.611 -10.880 1.00 91.50 84 TYR A CA 1
ATOM 656 C C . TYR A 1 84 ? 9.204 -0.519 -10.360 1.00 91.50 84 TYR A C 1
ATOM 658 O O . TYR A 1 84 ? 8.851 0.184 -9.417 1.00 91.50 84 TYR A O 1
ATOM 666 N N . SER A 1 85 ? 10.373 -0.332 -10.976 1.00 90.31 85 SER A N 1
ATOM 667 C CA . SER A 1 85 ? 11.323 0.721 -10.597 1.00 90.31 85 SER A CA 1
ATOM 668 C C . SER A 1 85 ? 10.706 2.120 -10.725 1.00 90.31 85 SER A C 1
ATOM 670 O O . SER A 1 85 ? 10.872 2.968 -9.849 1.00 90.31 85 SER A O 1
ATOM 672 N N . ALA A 1 86 ? 9.917 2.365 -11.774 1.00 89.38 86 ALA A N 1
ATOM 673 C CA . ALA A 1 86 ? 9.184 3.620 -11.914 1.00 89.38 86 ALA A CA 1
ATOM 674 C C . ALA A 1 86 ? 8.105 3.783 -10.827 1.00 89.38 86 ALA A C 1
ATOM 676 O O . ALA A 1 86 ? 8.002 4.846 -10.206 1.00 89.38 86 ALA A O 1
ATOM 677 N N . LEU A 1 87 ? 7.331 2.726 -10.559 1.00 90.69 87 LEU A N 1
ATOM 678 C CA . LEU A 1 87 ? 6.317 2.722 -9.502 1.00 90.69 87 LEU A CA 1
ATOM 679 C C . LEU A 1 87 ? 6.941 2.928 -8.119 1.00 90.69 87 LEU A C 1
ATOM 681 O O . LEU A 1 87 ? 6.375 3.658 -7.313 1.00 90.69 87 LEU A O 1
ATOM 685 N N . SER A 1 88 ? 8.114 2.353 -7.848 1.00 92.56 88 SER A N 1
ATOM 686 C CA . SER A 1 88 ? 8.759 2.429 -6.538 1.00 92.56 88 SER A CA 1
ATOM 687 C C . SER A 1 88 ? 9.260 3.836 -6.209 1.00 92.56 88 SER A C 1
ATOM 689 O O . SER A 1 88 ? 9.104 4.290 -5.072 1.00 92.56 88 SER A O 1
ATOM 691 N N . VAL A 1 89 ? 9.730 4.589 -7.213 1.00 91.25 89 VAL A N 1
ATOM 692 C CA . VAL A 1 89 ? 9.975 6.038 -7.096 1.00 91.25 89 VAL A CA 1
ATOM 693 C C . VAL A 1 89 ? 8.677 6.769 -6.744 1.00 91.25 89 VAL A C 1
ATOM 695 O O . VAL A 1 89 ? 8.624 7.560 -5.795 1.00 91.25 89 VAL A O 1
ATOM 698 N N . MET A 1 90 ? 7.606 6.497 -7.494 1.00 89.19 90 MET A N 1
ATOM 699 C CA . MET A 1 90 ? 6.317 7.159 -7.302 1.00 89.19 90 MET A CA 1
ATOM 700 C C . MET A 1 90 ? 5.659 6.822 -5.970 1.00 89.19 90 MET A C 1
ATOM 702 O O . MET A 1 90 ? 4.987 7.686 -5.420 1.00 89.19 90 MET A O 1
ATOM 706 N N . SER A 1 91 ? 5.848 5.625 -5.421 1.00 92.25 91 SER A N 1
ATOM 707 C CA . SER A 1 91 ? 5.268 5.197 -4.145 1.00 92.25 91 SER A CA 1
ATOM 708 C C . SER A 1 91 ? 6.219 5.382 -2.957 1.00 92.25 91 SER A C 1
ATOM 710 O O . SER A 1 91 ? 5.779 5.243 -1.821 1.00 92.25 91 SER A O 1
ATOM 712 N N . SER A 1 92 ? 7.485 5.750 -3.197 1.00 94.50 92 SER A N 1
ATOM 713 C CA . SER A 1 92 ? 8.543 5.886 -2.180 1.00 94.50 92 SER A CA 1
ATOM 714 C C . SER A 1 92 ? 8.801 4.607 -1.380 1.00 94.50 92 SER A C 1
ATOM 716 O O . SER A 1 92 ? 8.862 4.641 -0.153 1.00 94.50 92 SER A O 1
ATOM 718 N N . VAL A 1 93 ? 8.938 3.480 -2.078 1.00 94.75 93 VAL A N 1
ATOM 719 C CA . VAL A 1 93 ? 9.163 2.143 -1.488 1.00 94.75 93 VAL A CA 1
ATOM 720 C C . VAL A 1 93 ? 10.399 1.476 -2.092 1.00 94.75 93 VAL A C 1
ATOM 722 O O . VAL A 1 93 ? 10.938 1.958 -3.092 1.00 94.75 93 VAL A O 1
ATOM 725 N N . GLY A 1 94 ? 10.803 0.327 -1.541 1.00 91.06 94 GLY A N 1
ATOM 726 C CA . GLY A 1 94 ? 11.925 -0.447 -2.081 1.00 91.06 94 GLY A CA 1
ATOM 727 C C . GLY A 1 94 ? 13.218 0.365 -2.029 1.00 91.06 94 GLY A C 1
ATOM 728 O O . GLY A 1 94 ? 13.492 1.012 -1.022 1.00 91.06 94 GLY A O 1
ATOM 729 N N . ASP A 1 95 ? 13.971 0.407 -3.127 1.00 90.25 95 ASP A N 1
ATOM 730 C CA . ASP A 1 95 ? 15.221 1.183 -3.215 1.00 90.25 95 ASP A CA 1
ATOM 731 C C . ASP A 1 95 ? 15.024 2.695 -2.998 1.00 90.25 95 ASP A C 1
ATOM 733 O O . ASP A 1 95 ? 15.964 3.410 -2.655 1.00 90.25 95 ASP A O 1
ATOM 737 N N . TYR A 1 96 ? 13.795 3.190 -3.172 1.00 91.88 96 TYR A N 1
ATOM 738 C CA . TYR A 1 96 ? 13.414 4.591 -2.974 1.00 91.88 96 TYR A CA 1
ATOM 739 C C . TYR A 1 96 ? 12.596 4.800 -1.696 1.00 91.88 96 TYR A C 1
ATOM 741 O O . TYR A 1 96 ? 11.827 5.764 -1.594 1.00 91.88 96 TYR A O 1
ATOM 749 N N . TYR A 1 97 ? 12.740 3.890 -0.729 1.00 94.69 97 TYR A N 1
ATOM 750 C CA . TYR A 1 97 ? 12.043 3.936 0.546 1.00 94.69 97 TYR A CA 1
ATOM 751 C C . TYR A 1 97 ? 12.206 5.293 1.237 1.00 94.69 97 TYR A C 1
ATOM 753 O O . TYR A 1 97 ? 13.311 5.758 1.523 1.00 94.69 97 TYR A O 1
ATOM 761 N N . SER A 1 98 ? 11.076 5.936 1.527 1.00 95.19 98 SER A N 1
ATOM 762 C CA . SER A 1 98 ? 11.053 7.182 2.284 1.00 95.19 98 SER A CA 1
ATOM 763 C C . SER A 1 98 ? 9.741 7.313 3.051 1.00 95.19 98 SER A C 1
ATOM 765 O O . SER A 1 98 ? 8.711 7.574 2.425 1.00 95.19 98 SER A O 1
ATOM 767 N N . PRO A 1 99 ? 9.749 7.231 4.398 1.00 94.44 99 PRO A N 1
ATOM 768 C CA . PRO A 1 99 ? 8.554 7.475 5.204 1.00 94.44 99 PRO A CA 1
ATOM 769 C C . PRO A 1 99 ? 7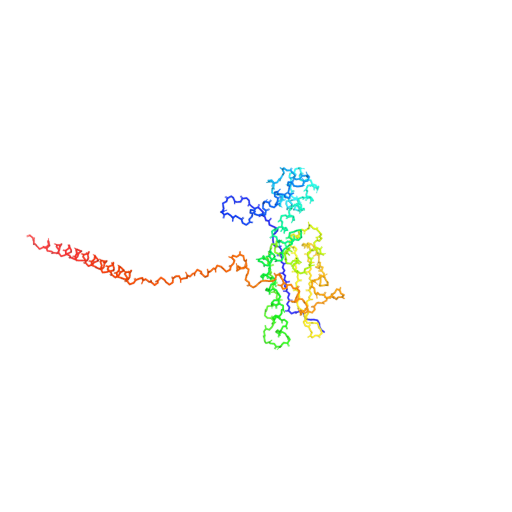.931 8.839 4.898 1.00 94.44 99 PRO A C 1
ATOM 771 O O . PRO A 1 99 ? 6.728 8.940 4.684 1.00 94.44 99 PRO A O 1
ATOM 774 N N . ARG A 1 100 ? 8.762 9.882 4.751 1.00 92.44 100 ARG A N 1
ATOM 775 C CA . ARG A 1 100 ? 8.317 11.231 4.360 1.00 92.44 100 ARG A CA 1
ATOM 776 C C . ARG A 1 100 ? 7.646 11.267 2.987 1.00 92.44 100 ARG A C 1
ATOM 778 O O . ARG A 1 100 ? 6.772 12.093 2.775 1.00 92.44 100 ARG A O 1
ATOM 785 N N . GLY A 1 101 ? 8.050 10.394 2.065 1.00 92.12 101 GLY A N 1
ATOM 786 C CA . GLY A 1 101 ? 7.415 10.256 0.756 1.00 92.12 101 GLY A CA 1
ATOM 787 C C . GLY A 1 101 ? 6.130 9.427 0.789 1.00 92.12 101 GLY A C 1
ATOM 788 O O . GLY A 1 101 ? 5.195 9.740 0.059 1.00 92.12 101 GLY A O 1
ATOM 789 N N . ILE A 1 102 ? 6.062 8.398 1.638 1.00 94.94 102 ILE A N 1
ATOM 790 C CA . ILE A 1 102 ? 4.893 7.517 1.799 1.00 94.94 102 ILE A CA 1
ATOM 791 C C . ILE A 1 102 ? 3.722 8.261 2.456 1.00 94.94 102 ILE A C 1
ATOM 793 O O . ILE A 1 102 ? 2.587 8.154 1.988 1.00 94.94 102 ILE A O 1
ATOM 797 N N . ARG A 1 103 ? 3.996 9.048 3.505 1.00 94.75 103 ARG A N 1
ATOM 798 C CA . ARG A 1 103 ? 2.985 9.780 4.292 1.00 94.75 103 ARG A CA 1
ATOM 799 C C . ARG A 1 103 ? 1.979 10.575 3.446 1.00 94.75 103 ARG A C 1
ATOM 801 O O . ARG A 1 103 ? 0.788 10.288 3.551 1.00 94.75 103 ARG A O 1
ATOM 808 N N . PRO A 1 104 ? 2.391 11.507 2.568 1.00 92.19 104 PRO A N 1
ATOM 809 C CA . PRO A 1 104 ? 1.447 12.272 1.754 1.00 92.19 104 PRO A CA 1
ATOM 810 C C . PRO A 1 104 ? 0.719 11.440 0.686 1.00 92.19 104 PRO A C 1
ATOM 812 O O . PRO A 1 104 ? -0.265 11.910 0.122 1.00 92.19 104 PRO A O 1
ATOM 815 N N . LYS A 1 105 ? 1.187 10.221 0.382 1.00 90.38 105 LYS A N 1
ATOM 816 C CA . LYS A 1 105 ? 0.628 9.362 -0.672 1.00 90.38 105 LYS A CA 1
ATOM 817 C C . LYS A 1 105 ? -0.457 8.444 -0.124 1.00 90.38 105 LYS A C 1
ATOM 819 O O . LYS A 1 105 ? -1.618 8.585 -0.490 1.00 90.38 105 LYS A O 1
ATOM 824 N N . SER A 1 106 ? -0.096 7.519 0.765 1.00 94.00 106 SER A N 1
ATOM 825 C CA . SER A 1 106 ? -1.024 6.530 1.338 1.00 94.00 106 SER A CA 1
ATOM 826 C C . SER A 1 106 ? -1.327 6.754 2.815 1.00 94.00 106 SER A C 1
ATOM 828 O O . SER A 1 106 ? -2.238 6.120 3.350 1.00 94.00 106 SER A O 1
ATOM 830 N N . GLY A 1 107 ? -0.626 7.677 3.476 1.00 95.06 107 GLY A N 1
ATOM 831 C CA . GLY A 1 107 ? -0.736 7.881 4.917 1.00 95.06 107 GLY A CA 1
ATOM 832 C C . GLY A 1 107 ? -2.120 8.314 5.389 1.00 95.06 107 GLY A C 1
ATOM 833 O O . GLY A 1 107 ? -2.523 7.919 6.482 1.00 95.06 107 GLY A O 1
ATOM 834 N N . LEU A 1 108 ? -2.872 9.056 4.568 1.00 95.00 108 LEU A N 1
ATOM 835 C CA . LEU A 1 108 ? -4.259 9.428 4.869 1.00 95.00 108 LEU A CA 1
ATOM 836 C C . LEU A 1 108 ? -5.194 8.212 4.841 1.00 95.00 108 LEU A C 1
ATOM 838 O O . LEU A 1 108 ? -6.021 8.039 5.737 1.00 95.00 108 LEU A O 1
ATOM 842 N N . LEU A 1 109 ? -5.040 7.344 3.835 1.00 94.88 109 LEU A N 1
ATOM 843 C CA . LEU A 1 109 ? -5.805 6.102 3.741 1.00 94.88 109 LEU A CA 1
ATOM 844 C C . LEU A 1 109 ? -5.463 5.176 4.911 1.00 94.88 109 LEU A C 1
ATOM 846 O O . LEU A 1 109 ? -6.365 4.676 5.576 1.00 94.88 109 LEU A O 1
ATOM 850 N N . LEU A 1 110 ? -4.174 4.999 5.211 1.00 95.81 110 LEU A N 1
ATOM 851 C CA . LEU A 1 110 ? -3.732 4.213 6.360 1.00 95.81 110 LEU A CA 1
ATOM 852 C C . LEU A 1 110 ? -4.310 4.768 7.668 1.00 95.81 110 LEU A C 1
ATOM 854 O O . LEU A 1 110 ? -4.886 4.009 8.441 1.00 95.81 110 LEU A O 1
ATOM 858 N N . HIS A 1 111 ? -4.229 6.083 7.894 1.00 95.69 111 HIS A N 1
ATOM 859 C CA . HIS A 1 111 ? -4.806 6.728 9.074 1.00 95.69 111 HIS A CA 1
ATOM 860 C C . HIS A 1 111 ? -6.304 6.427 9.210 1.00 95.69 111 HIS A C 1
ATOM 862 O O . HIS A 1 111 ? -6.747 5.991 10.273 1.00 95.69 111 HIS A O 1
ATOM 868 N N . LYS A 1 112 ? -7.068 6.575 8.119 1.00 94.00 112 LYS A N 1
ATOM 869 C CA . LYS A 1 112 ? -8.502 6.267 8.090 1.00 94.00 112 LYS A CA 1
ATOM 870 C C . LYS A 1 112 ? -8.789 4.808 8.445 1.00 94.00 112 LYS A C 1
ATOM 872 O O . LYS A 1 112 ? -9.688 4.550 9.239 1.00 94.00 112 LYS A O 1
ATOM 877 N N . ILE A 1 113 ? -8.022 3.865 7.893 1.00 94.69 113 ILE A N 1
ATOM 878 C CA . ILE A 1 113 ? -8.174 2.428 8.168 1.00 94.69 113 ILE A CA 1
ATOM 879 C C . ILE A 1 113 ? -7.928 2.137 9.651 1.00 94.69 113 ILE A C 1
ATOM 881 O O . ILE A 1 113 ? -8.750 1.486 10.294 1.00 94.69 113 ILE A O 1
ATOM 885 N N . LEU A 1 114 ? -6.823 2.638 10.211 1.00 95.31 114 LEU A N 1
ATOM 886 C CA . LEU A 1 114 ? -6.484 2.412 11.618 1.00 95.31 114 LEU A CA 1
ATOM 887 C C . LEU A 1 114 ? -7.523 3.043 12.555 1.00 95.31 114 LEU A C 1
ATOM 889 O O . LEU A 1 114 ? -7.933 2.417 13.533 1.00 95.31 114 LEU A O 1
ATOM 893 N N . GLN A 1 115 ? -7.987 4.255 12.239 1.00 94.00 115 GLN A N 1
ATOM 894 C CA . GLN A 1 115 ? -9.019 4.950 13.005 1.00 94.00 115 GLN A CA 1
ATOM 895 C C . GLN A 1 115 ? -10.368 4.222 12.945 1.00 94.00 115 GLN A C 1
ATOM 897 O O . GLN A 1 115 ? -11.047 4.103 13.966 1.00 94.00 115 GLN A O 1
ATOM 902 N N . ASP A 1 116 ? -10.753 3.699 11.782 1.00 91.81 116 ASP A N 1
ATOM 903 C CA . ASP A 1 116 ? -11.984 2.923 11.628 1.00 91.81 116 ASP A CA 1
ATOM 904 C C . ASP A 1 116 ? -11.939 1.628 12.430 1.00 91.81 116 ASP A C 1
ATOM 906 O O . ASP A 1 116 ? -12.891 1.317 13.138 1.00 91.81 116 ASP A O 1
ATOM 910 N N . ILE A 1 117 ? -10.826 0.895 12.370 1.00 93.06 117 ILE A N 1
ATOM 911 C CA . ILE A 1 117 ? -10.649 -0.341 13.143 1.00 93.06 117 ILE A CA 1
ATOM 912 C C . ILE A 1 117 ? -10.719 -0.040 14.640 1.00 93.06 117 ILE A C 1
ATOM 914 O O . ILE A 1 117 ? -11.442 -0.722 15.367 1.00 93.06 117 ILE A O 1
ATOM 918 N N . LYS A 1 118 ? -10.013 1.003 15.096 1.00 93.12 118 LYS A N 1
ATOM 919 C CA . LYS A 1 118 ? -9.997 1.407 16.504 1.00 93.12 118 LYS A CA 1
ATOM 920 C C . LYS A 1 118 ? -11.379 1.840 16.989 1.00 93.12 118 LYS A C 1
ATOM 922 O O . LYS A 1 118 ? -11.896 1.267 17.938 1.00 93.12 118 LYS A O 1
ATOM 927 N N . SER A 1 119 ? -12.010 2.791 16.300 1.00 91.12 119 SER A N 1
ATOM 928 C CA . SER A 1 119 ? -13.347 3.282 16.665 1.00 91.12 119 SER A CA 1
ATOM 929 C C . SER A 1 119 ? -14.383 2.161 16.680 1.00 91.12 119 SER A C 1
ATOM 931 O O . SER A 1 119 ? -15.263 2.126 17.538 1.00 91.12 119 SER A O 1
ATOM 933 N N . ARG A 1 120 ? -14.256 1.199 15.762 1.00 88.62 120 ARG A N 1
ATOM 934 C CA . ARG A 1 120 ? -15.113 0.025 15.720 1.00 88.62 120 ARG A CA 1
ATOM 935 C C . ARG A 1 120 ? -14.876 -0.899 16.909 1.00 88.62 120 ARG A C 1
ATOM 937 O O . ARG A 1 120 ? -15.850 -1.310 17.531 1.00 88.62 120 ARG A O 1
ATOM 944 N N . ALA A 1 121 ? -13.626 -1.218 17.226 1.00 90.94 121 ALA A N 1
ATOM 945 C CA . ALA A 1 121 ? -13.279 -2.019 18.395 1.00 90.94 121 ALA A CA 1
ATOM 946 C C . ALA A 1 121 ? -13.801 -1.374 19.691 1.00 90.94 121 ALA A C 1
ATOM 948 O O . ALA A 1 121 ? -14.511 -2.035 20.453 1.00 90.94 121 ALA A O 1
ATOM 949 N N . ASP A 1 122 ? -13.558 -0.071 19.861 1.00 90.94 122 ASP A N 1
ATOM 950 C CA . ASP A 1 122 ? -13.995 0.718 21.016 1.00 90.94 122 ASP A CA 1
ATOM 951 C C . ASP A 1 122 ? -15.527 0.717 21.150 1.00 90.94 122 ASP A C 1
ATOM 953 O O . ASP A 1 122 ? -16.063 0.545 22.245 1.00 90.94 122 ASP A O 1
ATOM 957 N N . CYS A 1 123 ? -16.255 0.865 20.039 1.00 89.31 123 CYS A N 1
ATOM 958 C CA . CYS A 1 123 ? -17.719 0.832 20.028 1.00 89.31 123 CYS A CA 1
ATOM 959 C C . CYS A 1 123 ? -18.257 -0.500 20.585 1.00 89.31 123 CYS A C 1
ATOM 961 O O . CYS A 1 123 ? -19.125 -0.501 21.462 1.00 89.31 123 CYS A O 1
ATOM 963 N N . TYR A 1 124 ? -17.712 -1.635 20.119 1.00 86.56 124 TYR A N 1
ATOM 964 C CA . TYR A 1 124 ? -18.131 -2.964 20.585 1.00 86.56 124 TYR A CA 1
ATOM 965 C C . TYR A 1 124 ? -17.751 -3.219 22.039 1.00 86.56 124 TYR A C 1
ATOM 967 O O . TYR A 1 124 ? -18.571 -3.742 22.788 1.00 86.56 124 TYR A O 1
ATOM 975 N N . GLN A 1 125 ? -16.538 -2.847 22.456 1.00 88.50 125 GLN A N 1
ATOM 976 C CA . GLN A 1 125 ? -16.106 -3.021 23.846 1.00 88.50 125 GLN A CA 1
ATOM 977 C C . GLN A 1 125 ? -16.967 -2.212 24.822 1.00 88.50 125 GLN A C 1
ATOM 979 O O . GLN A 1 125 ? -17.262 -2.686 25.917 1.00 88.50 125 GLN A O 1
ATOM 984 N N . ASN A 1 126 ? -17.416 -1.025 24.409 1.00 88.44 126 ASN A N 1
ATOM 985 C CA . ASN A 1 126 ? -18.244 -0.139 25.224 1.00 88.44 126 ASN A CA 1
ATOM 986 C C . ASN A 1 126 ? -19.758 -0.391 25.084 1.00 88.44 126 ASN A C 1
ATOM 988 O O . ASN A 1 126 ? -20.544 0.386 25.623 1.00 88.44 126 ASN A O 1
ATOM 992 N N . ASN A 1 127 ? -20.181 -1.448 24.375 1.00 82.75 127 ASN A N 1
ATOM 993 C CA . ASN A 1 127 ? -21.591 -1.795 24.137 1.00 82.75 127 ASN A CA 1
ATOM 994 C C . ASN A 1 127 ? -22.446 -0.612 23.642 1.00 82.75 127 ASN A C 1
ATOM 996 O O . ASN A 1 127 ? -23.603 -0.452 24.039 1.00 82.75 127 ASN A O 1
ATOM 1000 N N . GLN A 1 128 ? -21.877 0.245 22.792 1.00 84.06 128 GLN A N 1
ATOM 1001 C CA . GLN A 1 128 ? -22.600 1.397 22.260 1.00 84.06 128 GLN A CA 1
ATOM 1002 C C . GLN A 1 128 ? -23.703 0.954 21.281 1.00 84.06 128 GLN A C 1
ATOM 1004 O O . GLN A 1 128 ? -23.615 -0.084 20.618 1.00 84.06 128 GLN A O 1
ATOM 1009 N N . ALA A 1 129 ? -24.768 1.751 21.171 1.00 74.75 129 ALA A N 1
ATOM 1010 C CA . ALA A 1 129 ? -25.799 1.522 20.163 1.00 74.75 129 ALA A CA 1
ATOM 1011 C C . ALA A 1 129 ? -25.226 1.742 18.748 1.00 74.75 129 ALA A C 1
ATOM 1013 O O . ALA A 1 129 ? -24.340 2.568 18.545 1.00 74.75 129 ALA A O 1
ATOM 1014 N N . ASN A 1 130 ? -25.743 1.013 17.754 1.00 73.94 130 ASN A N 1
ATOM 1015 C CA . ASN A 1 130 ? -25.416 1.183 16.329 1.00 73.94 130 ASN A CA 1
ATOM 1016 C C . ASN A 1 130 ? -23.961 0.891 15.909 1.00 73.94 130 ASN A C 1
ATOM 1018 O O . ASN A 1 130 ? -23.577 1.178 14.772 1.00 73.94 130 ASN A O 1
ATOM 1022 N N . CYS A 1 131 ? -23.181 0.164 16.719 1.00 73.62 131 CYS A N 1
ATOM 1023 C CA . CYS A 1 131 ? -21.863 -0.359 16.324 1.00 73.62 131 CYS A CA 1
ATOM 1024 C C . CYS A 1 131 ? -21.890 -1.310 15.115 1.00 73.62 131 CYS A C 1
ATOM 1026 O O . CYS A 1 131 ? -20.873 -1.895 14.779 1.00 73.62 131 CYS A O 1
ATOM 1028 N N . GLY A 1 132 ? -23.024 -1.532 14.451 1.00 64.00 132 GLY A N 1
ATOM 1029 C CA . GLY A 1 132 ? -23.189 -2.493 13.366 1.00 64.00 132 GLY A CA 1
ATOM 1030 C C . GLY A 1 132 ? -23.517 -1.897 12.002 1.00 64.00 132 GLY A C 1
ATOM 1031 O O . GLY A 1 132 ? -23.603 -2.682 11.067 1.00 64.00 132 GLY A O 1
ATOM 1032 N N . GLU A 1 133 ? -23.696 -0.580 11.854 1.00 71.88 133 GLU A N 1
ATOM 1033 C CA . GLU A 1 133 ? -24.291 -0.017 10.625 1.00 71.88 133 GLU A CA 1
ATOM 1034 C C . GLU A 1 133 ? -23.403 -0.160 9.376 1.00 71.88 133 GLU A C 1
ATOM 1036 O O . GLU A 1 133 ? -23.888 -0.521 8.308 1.00 71.88 133 GLU A O 1
ATOM 1041 N N . LYS A 1 134 ? -22.085 0.041 9.500 1.00 72.00 134 LYS A N 1
ATOM 1042 C CA . LYS A 1 134 ? -21.120 -0.145 8.399 1.00 72.00 134 LYS A CA 1
ATOM 1043 C C . LYS A 1 134 ? -20.206 -1.330 8.679 1.00 72.00 134 LYS A C 1
ATOM 1045 O O . LYS A 1 134 ? -19.212 -1.182 9.378 1.00 72.00 134 LYS A O 1
ATOM 1050 N N . ARG A 1 135 ? -20.574 -2.526 8.208 1.00 80.19 135 ARG A N 1
ATOM 1051 C CA . ARG A 1 135 ? -19.783 -3.770 8.391 1.00 80.19 135 ARG A CA 1
ATOM 1052 C C . ARG A 1 135 ? -18.828 -4.063 7.241 1.00 80.19 135 ARG A C 1
ATOM 1054 O O . ARG A 1 135 ? -18.011 -4.966 7.354 1.00 80.19 135 ARG A O 1
ATOM 1061 N N . PHE A 1 136 ? -18.963 -3.341 6.139 1.00 86.69 136 PHE A N 1
ATOM 1062 C CA . PHE A 1 136 ? -18.245 -3.617 4.911 1.00 86.69 136 PHE A CA 1
ATOM 1063 C C . PHE A 1 136 ? -17.832 -2.305 4.262 1.00 86.69 136 PHE A C 1
ATOM 1065 O O . PHE A 1 136 ? -18.670 -1.427 4.049 1.00 86.69 136 PHE A O 1
ATOM 1072 N N . GLN A 1 137 ? -16.543 -2.165 3.988 1.00 89.44 137 GLN A N 1
ATOM 1073 C CA . GLN A 1 137 ? -15.980 -1.011 3.302 1.00 89.44 137 GLN A CA 1
ATOM 1074 C C . GLN A 1 137 ? -15.131 -1.507 2.133 1.00 89.44 137 GLN A C 1
ATOM 1076 O O . GLN A 1 137 ? -14.439 -2.517 2.250 1.00 89.44 137 GLN A O 1
ATOM 1081 N N . VAL A 1 138 ? -15.188 -0.802 1.005 1.00 91.56 138 VAL A N 1
ATOM 1082 C CA . VAL A 1 138 ? -14.367 -1.111 -0.167 1.00 91.56 138 VAL A CA 1
ATOM 1083 C C . VAL A 1 138 ? -13.736 0.174 -0.659 1.00 91.56 138 VAL A C 1
ATOM 1085 O O . VAL A 1 138 ? -14.456 1.133 -0.936 1.00 91.56 138 VAL A O 1
ATOM 1088 N N . TYR A 1 139 ? -12.416 0.178 -0.817 1.00 91.00 139 TYR A N 1
ATOM 1089 C CA . TYR A 1 139 ? -11.750 1.210 -1.600 1.00 91.00 139 TYR A CA 1
ATOM 1090 C C . TYR A 1 139 ? -11.208 0.593 -2.883 1.00 91.00 139 TYR A C 1
ATOM 1092 O O . TYR A 1 139 ? -10.411 -0.347 -2.870 1.00 91.00 139 TYR A O 1
ATOM 1100 N N . SER A 1 140 ? -11.663 1.152 -3.996 1.00 90.06 140 SER A N 1
ATOM 1101 C CA . SER A 1 140 ? -11.057 0.954 -5.303 1.00 90.06 140 SER A CA 1
ATOM 1102 C C . SER A 1 140 ? -9.882 1.909 -5.445 1.00 90.06 140 SER A C 1
ATOM 1104 O O . SER A 1 140 ? -10.027 3.104 -5.177 1.00 90.06 140 SER A O 1
ATOM 1106 N N . THR A 1 141 ? -8.721 1.398 -5.840 1.00 89.44 141 THR A N 1
ATOM 1107 C CA . THR A 1 141 ? -7.520 2.221 -5.951 1.00 89.44 141 THR A CA 1
ATOM 1108 C C . THR A 1 141 ? -6.546 1.713 -7.018 1.00 89.44 141 THR A C 1
ATOM 1110 O O . THR A 1 141 ? -6.872 0.827 -7.812 1.00 89.44 141 THR A O 1
ATOM 1113 N N . HIS A 1 142 ? -5.356 2.311 -7.043 1.00 89.25 142 HIS A N 1
ATOM 1114 C CA . HIS A 1 142 ? -4.260 2.005 -7.953 1.00 89.25 142 HIS A CA 1
ATOM 1115 C C . HIS A 1 142 ? -3.121 1.270 -7.235 1.00 89.25 142 HIS A C 1
ATOM 1117 O O . HIS A 1 142 ? -2.926 1.406 -6.022 1.00 89.25 142 HIS A O 1
ATOM 1123 N N . ASP A 1 143 ? -2.344 0.527 -8.016 1.00 88.19 143 ASP A N 1
ATOM 1124 C CA . ASP A 1 143 ? -1.097 -0.144 -7.626 1.00 88.19 143 ASP A CA 1
ATOM 1125 C C . ASP A 1 143 ? -0.165 0.729 -6.761 1.00 88.19 143 ASP A C 1
ATOM 1127 O O . ASP A 1 143 ? 0.333 0.252 -5.747 1.00 88.19 143 ASP A O 1
ATOM 1131 N N . LEU A 1 144 ? -0.004 2.016 -7.077 1.00 89.81 144 LEU A N 1
ATOM 1132 C CA . LEU A 1 144 ? 0.812 2.982 -6.327 1.00 89.81 144 LEU A CA 1
ATOM 1133 C C . LEU A 1 144 ? 0.412 3.108 -4.849 1.00 89.81 144 LEU A C 1
ATOM 1135 O O . LEU A 1 144 ? 1.265 3.149 -3.953 1.00 89.81 144 LEU A O 1
ATOM 1139 N N . LEU A 1 145 ? -0.895 3.181 -4.589 1.00 91.62 145 LEU A N 1
ATOM 1140 C CA . LEU A 1 145 ? -1.438 3.302 -3.237 1.00 91.62 145 LEU A CA 1
ATOM 1141 C C . LEU A 1 145 ? -1.362 1.973 -2.489 1.00 91.62 145 LEU A C 1
ATOM 1143 O O . LEU A 1 145 ? -1.010 1.964 -1.312 1.00 91.62 145 LEU A O 1
ATOM 1147 N N . ILE A 1 146 ? -1.609 0.848 -3.167 1.00 93.94 146 ILE A N 1
ATOM 1148 C CA . ILE A 1 146 ? -1.421 -0.478 -2.564 1.00 93.94 146 ILE A CA 1
ATOM 1149 C C . ILE A 1 146 ? 0.039 -0.714 -2.205 1.00 93.94 146 ILE A C 1
ATOM 1151 O O . ILE A 1 146 ? 0.329 -1.170 -1.106 1.00 93.94 146 ILE A O 1
ATOM 1155 N N . LEU A 1 147 ? 0.965 -0.382 -3.099 1.00 94.44 147 LEU A N 1
ATOM 1156 C CA . LEU A 1 147 ? 2.382 -0.656 -2.915 1.00 94.44 147 LEU A CA 1
ATOM 1157 C C . LEU A 1 147 ? 2.947 0.107 -1.704 1.00 94.44 147 LEU A C 1
ATOM 1159 O O . LEU A 1 147 ? 3.633 -0.475 -0.866 1.00 94.44 147 LEU A O 1
ATOM 1163 N N . SER A 1 148 ? 2.590 1.385 -1.563 1.00 95.31 148 SER A N 1
ATOM 1164 C CA . SER A 1 148 ? 2.949 2.205 -0.395 1.00 95.31 148 SER A CA 1
ATOM 1165 C C . SER A 1 148 ? 2.233 1.774 0.892 1.00 95.31 148 SER A C 1
ATOM 1167 O O . SER A 1 148 ? 2.815 1.846 1.977 1.00 95.31 148 SER A O 1
ATOM 1169 N N . LEU A 1 149 ? 0.988 1.296 0.807 1.00 96.00 149 LEU A N 1
ATOM 1170 C CA . LEU A 1 149 ? 0.263 0.769 1.965 1.00 96.00 149 LEU A CA 1
ATOM 1171 C C . LEU A 1 149 ? 0.856 -0.559 2.458 1.00 96.00 149 LEU A C 1
ATOM 1173 O O . LEU A 1 149 ? 1.054 -0.731 3.660 1.00 96.00 149 LEU A O 1
ATOM 1177 N N . LEU A 1 150 ? 1.184 -1.474 1.543 1.00 96.75 150 LEU A N 1
ATOM 1178 C CA . LEU A 1 150 ? 1.865 -2.729 1.859 1.00 96.75 150 LEU A CA 1
ATOM 1179 C C . LEU A 1 150 ? 3.238 -2.471 2.483 1.00 96.75 150 LEU A C 1
ATOM 1181 O O . LEU A 1 150 ? 3.609 -3.180 3.414 1.00 96.75 150 LEU A O 1
ATOM 1185 N N . GLU A 1 151 ? 3.972 -1.453 2.021 1.00 96.56 151 GLU A N 1
ATOM 1186 C CA . GLU A 1 151 ? 5.241 -1.053 2.643 1.00 96.56 151 GLU A CA 1
ATOM 1187 C C . GLU A 1 151 ? 5.029 -0.562 4.077 1.00 96.56 151 GLU A C 1
ATOM 1189 O O . GLU A 1 151 ? 5.728 -0.991 4.996 1.00 96.56 151 GLU A O 1
ATOM 1194 N N . SER A 1 152 ? 4.011 0.277 4.287 1.00 96.44 152 SER A N 1
ATOM 1195 C CA . SER A 1 152 ? 3.684 0.809 5.613 1.00 96.44 152 SER A CA 1
ATOM 1196 C C . SER A 1 152 ? 3.351 -0.309 6.607 1.00 96.44 152 SER A C 1
ATOM 1198 O O . SER A 1 152 ? 3.816 -0.286 7.743 1.00 96.44 152 SER A O 1
ATOM 1200 N N . LEU A 1 153 ? 2.597 -1.320 6.161 1.00 96.62 153 LEU A N 1
ATOM 1201 C CA . LEU A 1 153 ? 2.230 -2.500 6.954 1.00 96.62 153 LEU A CA 1
ATOM 1202 C C . LEU A 1 153 ? 3.365 -3.532 7.091 1.00 96.62 153 LEU A C 1
ATOM 1204 O O . LEU A 1 153 ? 3.203 -4.507 7.821 1.00 96.62 153 LEU A O 1
ATOM 1208 N N . GLY A 1 154 ? 4.501 -3.348 6.408 1.00 95.75 154 GLY A N 1
ATOM 1209 C CA . GLY A 1 154 ? 5.611 -4.310 6.387 1.00 95.75 154 GLY A CA 1
ATOM 1210 C C . GLY A 1 154 ? 5.354 -5.570 5.549 1.00 95.75 154 GLY A C 1
ATOM 1211 O O . GLY A 1 154 ? 6.093 -6.540 5.661 1.00 95.75 154 GLY A O 1
ATOM 1212 N N . LEU A 1 155 ? 4.323 -5.565 4.701 1.00 96.06 155 LEU A N 1
ATOM 1213 C CA . LEU A 1 155 ? 3.887 -6.726 3.923 1.00 96.06 155 LEU A CA 1
ATOM 1214 C C . LEU A 1 155 ? 4.481 -6.795 2.512 1.00 96.06 155 LEU A C 1
ATOM 1216 O O . LEU A 1 155 ? 4.462 -7.871 1.919 1.00 96.06 155 LEU A O 1
ATOM 1220 N N . ARG A 1 156 ? 4.982 -5.679 1.955 1.00 95.25 156 ARG A N 1
ATOM 1221 C CA . ARG A 1 156 ? 5.329 -5.558 0.522 1.00 95.25 156 ARG A CA 1
ATOM 1222 C C . ARG A 1 156 ? 6.175 -6.725 0.012 1.00 95.25 156 ARG A C 1
ATOM 1224 O O . ARG A 1 156 ? 5.726 -7.447 -0.873 1.00 95.25 156 ARG A O 1
ATOM 1231 N N . THR A 1 157 ? 7.370 -6.917 0.567 1.00 94.25 157 THR A N 1
ATOM 1232 C CA . THR A 1 157 ? 8.293 -7.963 0.102 1.00 94.25 157 THR A CA 1
ATOM 1233 C C . THR A 1 157 ? 7.731 -9.362 0.352 1.00 94.25 157 THR A C 1
ATOM 1235 O O . THR A 1 157 ? 7.867 -10.234 -0.500 1.00 94.25 157 THR A O 1
ATOM 1238 N N . SER A 1 158 ? 7.044 -9.568 1.477 1.00 93.75 158 SER A N 1
ATOM 1239 C CA . SER A 1 158 ? 6.513 -10.876 1.871 1.00 93.75 158 SER A CA 1
ATOM 1240 C C . SER A 1 158 ? 5.381 -11.371 0.967 1.00 93.75 158 SER A C 1
ATOM 1242 O O . SER A 1 158 ? 5.269 -12.573 0.749 1.00 93.75 158 SER A O 1
ATOM 1244 N N . VAL A 1 159 ? 4.543 -10.468 0.437 1.00 94.38 159 VAL A N 1
ATOM 1245 C CA . VAL A 1 159 ? 3.382 -10.847 -0.396 1.00 94.38 159 VAL A CA 1
ATOM 1246 C C . VAL A 1 159 ? 3.626 -10.685 -1.899 1.00 94.38 159 VAL A C 1
ATOM 1248 O O . VAL A 1 159 ? 3.069 -11.437 -2.702 1.00 94.38 159 VAL A O 1
ATOM 1251 N N . LEU A 1 160 ? 4.456 -9.718 -2.303 1.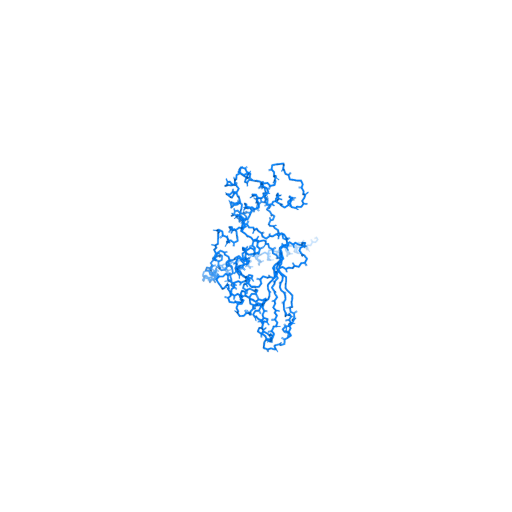00 92.56 160 LEU A N 1
ATOM 1252 C CA . LEU A 1 160 ? 4.746 -9.461 -3.718 1.00 92.56 160 LEU A CA 1
ATOM 1253 C C . LEU A 1 160 ? 5.988 -10.213 -4.203 1.00 92.56 160 LEU A C 1
ATOM 1255 O O . LEU A 1 160 ? 6.003 -10.668 -5.347 1.00 92.56 160 LEU A O 1
ATOM 1259 N N . GLY A 1 161 ? 6.983 -10.377 -3.329 1.00 91.06 161 GLY A N 1
ATOM 1260 C CA . GLY A 1 161 ? 8.364 -10.676 -3.695 1.00 91.06 161 GLY A CA 1
ATOM 1261 C C . GLY A 1 161 ? 9.202 -9.405 -3.854 1.00 91.06 161 GLY A C 1
ATOM 1262 O O . GLY A 1 161 ? 8.703 -8.278 -3.762 1.00 91.06 161 GLY A O 1
ATOM 1263 N N . GLU A 1 162 ? 10.501 -9.579 -4.087 1.00 88.38 162 GLU A N 1
ATOM 1264 C CA . GLU A 1 162 ? 11.376 -8.461 -4.435 1.00 88.38 162 GLU A CA 1
ATOM 1265 C C . GLU A 1 162 ? 11.026 -7.918 -5.824 1.00 88.38 162 GLU A C 1
ATOM 1267 O O . GLU A 1 162 ? 10.619 -8.651 -6.723 1.00 88.38 162 GLU A O 1
ATOM 1272 N N . ASN A 1 163 ? 11.154 -6.603 -5.980 1.00 87.50 163 ASN A N 1
ATOM 1273 C CA . ASN A 1 163 ? 11.022 -5.899 -7.254 1.00 87.50 163 ASN A CA 1
ATOM 1274 C C . ASN A 1 163 ? 9.751 -6.175 -8.074 1.00 87.50 163 ASN A C 1
ATOM 1276 O O . ASN A 1 163 ? 9.754 -6.079 -9.299 1.00 87.50 163 ASN A O 1
ATOM 1280 N N . THR A 1 164 ? 8.649 -6.492 -7.392 1.00 90.00 164 THR A N 1
ATOM 1281 C CA . THR A 1 164 ? 7.389 -6.889 -8.026 1.00 90.00 164 THR A CA 1
ATOM 1282 C C . THR A 1 164 ? 6.261 -5.936 -7.645 1.00 90.00 164 THR A C 1
ATOM 1284 O O . THR A 1 164 ? 6.080 -5.592 -6.476 1.00 90.00 164 THR A O 1
ATOM 1287 N N . ALA A 1 165 ? 5.493 -5.496 -8.644 1.00 89.31 165 ALA A N 1
ATOM 1288 C CA . ALA A 1 165 ? 4.304 -4.674 -8.440 1.00 89.31 165 ALA A CA 1
ATOM 1289 C C . ALA A 1 165 ? 3.078 -5.547 -8.109 1.00 89.31 165 ALA A C 1
ATOM 1291 O O . ALA A 1 165 ? 3.049 -6.725 -8.472 1.00 89.31 165 ALA A O 1
ATOM 1292 N N . PRO A 1 166 ? 2.051 -5.000 -7.435 1.00 91.31 166 PRO A N 1
ATOM 1293 C CA . PRO A 1 166 ? 0.791 -5.700 -7.253 1.00 91.31 166 PRO A CA 1
ATOM 1294 C C . PRO A 1 166 ? 0.152 -6.024 -8.605 1.00 91.31 166 PRO A C 1
ATOM 1296 O O . PRO A 1 166 ? 0.113 -5.185 -9.503 1.00 91.31 166 PRO A O 1
ATOM 1299 N N . GLU A 1 167 ? -0.374 -7.234 -8.723 1.00 88.56 167 GLU A N 1
ATOM 1300 C CA . GLU A 1 167 ? -1.037 -7.707 -9.936 1.00 88.56 167 GLU A CA 1
ATOM 1301 C C . GLU A 1 167 ? -2.430 -7.068 -10.084 1.00 88.56 167 GLU A C 1
ATOM 1303 O O . GLU A 1 167 ? -3.019 -6.552 -9.125 1.00 88.56 167 GLU A O 1
ATOM 1308 N N . PHE A 1 168 ? -2.985 -7.097 -11.297 1.00 84.00 168 PHE A N 1
ATOM 1309 C CA . PHE A 1 168 ? -4.333 -6.581 -11.537 1.00 84.00 168 PHE A CA 1
ATOM 1310 C C . PHE A 1 168 ? -5.359 -7.271 -10.630 1.00 84.00 168 PHE A C 1
ATOM 1312 O O . PHE A 1 168 ? -5.332 -8.489 -10.470 1.00 84.00 168 PHE A O 1
ATOM 1319 N N . MET A 1 169 ? -6.280 -6.501 -10.037 1.00 87.31 169 MET A N 1
ATOM 1320 C CA . MET A 1 169 ? -7.258 -6.988 -9.052 1.00 87.31 169 MET A CA 1
ATOM 1321 C C . MET A 1 169 ? -6.663 -7.618 -7.784 1.00 87.31 169 MET A C 1
ATOM 1323 O O . MET A 1 169 ? -7.409 -8.229 -7.003 1.00 87.31 169 MET A O 1
ATOM 1327 N N . ALA A 1 170 ? -5.365 -7.430 -7.514 1.00 91.12 170 ALA A N 1
ATOM 1328 C CA . ALA A 1 170 ? -4.816 -7.774 -6.214 1.00 91.12 170 ALA A CA 1
ATOM 1329 C C . ALA A 1 170 ? -5.603 -7.055 -5.111 1.00 91.12 170 ALA A C 1
ATOM 1331 O O . ALA A 1 170 ? -6.100 -5.935 -5.287 1.00 91.12 170 ALA A O 1
ATOM 1332 N N . THR A 1 171 ? -5.802 -7.752 -3.995 1.00 93.62 171 THR A N 1
ATOM 1333 C CA . THR A 1 171 ? -6.735 -7.320 -2.957 1.00 93.62 171 THR A CA 1
ATOM 1334 C C . THR A 1 171 ? -6.128 -7.473 -1.570 1.00 93.62 171 THR A C 1
ATOM 1336 O O . THR A 1 171 ? -5.751 -8.577 -1.186 1.00 93.62 171 THR A O 1
ATOM 1339 N N . LEU A 1 172 ? -6.079 -6.381 -0.805 1.00 95.75 172 LEU A N 1
ATOM 1340 C CA . LEU A 1 172 ? -5.770 -6.405 0.626 1.00 95.75 172 LEU A CA 1
ATOM 1341 C C . LEU A 1 172 ? -7.085 -6.430 1.406 1.00 95.75 172 LEU A C 1
ATOM 1343 O O . LEU A 1 172 ? -7.937 -5.564 1.213 1.00 95.75 172 LEU A O 1
ATOM 1347 N N . ILE A 1 173 ? -7.247 -7.416 2.279 1.00 95.88 173 ILE A N 1
ATOM 1348 C CA . ILE A 1 173 ? -8.453 -7.618 3.079 1.00 95.88 173 ILE A CA 1
ATOM 1349 C C . ILE A 1 173 ? -8.065 -7.481 4.544 1.00 95.88 173 ILE A C 1
ATOM 1351 O O . ILE A 1 173 ? -7.162 -8.172 5.007 1.00 95.88 173 ILE A O 1
ATOM 1355 N N . ILE A 1 174 ? -8.735 -6.597 5.275 1.00 96.31 174 ILE A N 1
ATOM 1356 C CA . ILE A 1 174 ? -8.509 -6.404 6.708 1.00 96.31 174 ILE A CA 1
ATOM 1357 C C . ILE A 1 174 ? -9.834 -6.622 7.423 1.00 96.31 174 ILE A C 1
ATOM 1359 O O . ILE A 1 174 ? -10.807 -5.900 7.207 1.00 96.31 174 ILE A O 1
ATOM 1363 N N . GLU A 1 175 ? -9.875 -7.629 8.280 1.00 94.94 175 GLU A N 1
ATOM 1364 C CA . GLU A 1 175 ? -11.056 -8.007 9.039 1.00 94.94 175 GLU A CA 1
ATOM 1365 C C . GLU A 1 175 ? -10.852 -7.697 10.516 1.00 94.94 175 GLU A C 1
ATOM 1367 O O . GLU A 1 175 ? -9.831 -8.052 11.100 1.00 94.94 175 GLU A O 1
ATOM 1372 N N . THR A 1 176 ? -11.844 -7.079 11.146 1.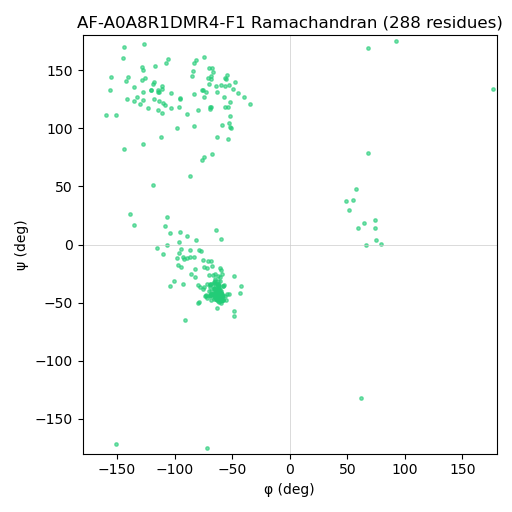00 92.88 176 THR A N 1
ATOM 1373 C CA . THR A 1 176 ? -11.877 -6.863 12.595 1.00 92.88 176 THR A CA 1
ATOM 1374 C C . THR A 1 176 ? -12.834 -7.861 13.233 1.00 92.88 176 THR A C 1
ATOM 1376 O O . THR A 1 176 ? -13.985 -7.990 12.812 1.00 92.88 176 THR A O 1
ATOM 1379 N N . TRP A 1 177 ? -12.371 -8.541 14.273 1.00 91.50 177 TRP A N 1
ATOM 1380 C CA . TRP A 1 177 ? -13.032 -9.655 14.942 1.00 91.50 177 TRP A CA 1
ATOM 1381 C C . TRP A 1 177 ? -13.115 -9.425 16.451 1.00 91.50 177 TRP A C 1
ATOM 1383 O O . TRP A 1 177 ? -12.235 -8.789 17.023 1.00 91.50 177 TRP A O 1
ATOM 1393 N N . ILE A 1 178 ? -14.114 -10.014 17.114 1.00 89.31 178 ILE A N 1
ATOM 1394 C CA . ILE A 1 178 ? -14.020 -10.329 18.547 1.00 89.31 178 ILE A CA 1
ATOM 1395 C C . ILE A 1 178 ? -13.585 -11.781 18.693 1.00 89.31 178 ILE A C 1
ATOM 1397 O O . ILE A 1 178 ? -14.310 -12.697 18.291 1.00 89.31 178 ILE A O 1
ATOM 1401 N N . MET A 1 179 ? -12.425 -11.977 19.311 1.00 87.44 179 MET A N 1
ATOM 1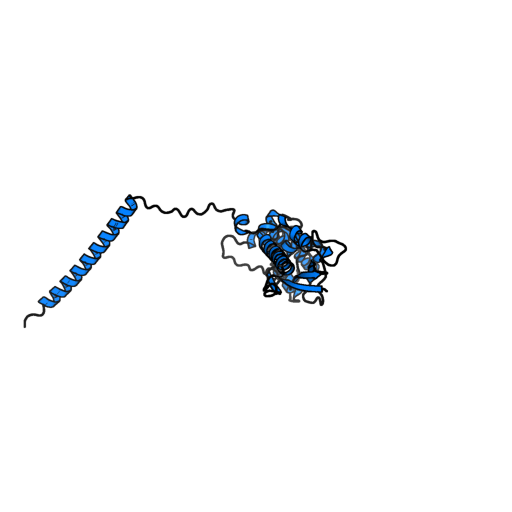402 C CA . MET A 1 179 ? -11.887 -13.275 19.698 1.00 87.44 179 MET A CA 1
ATOM 1403 C C . MET A 1 179 ? -11.839 -13.327 21.222 1.00 87.44 179 MET A C 1
ATOM 1405 O O . MET A 1 179 ? -11.143 -12.537 21.850 1.00 87.44 179 MET A O 1
ATOM 1409 N N . GLU A 1 180 ? -12.620 -14.223 21.829 1.00 87.25 180 GLU A N 1
ATOM 1410 C CA . GLU A 1 180 ? -12.621 -14.418 23.294 1.00 87.25 180 GLU A CA 1
ATOM 1411 C C . GLU A 1 180 ? -12.883 -13.119 24.086 1.00 87.25 180 GLU A C 1
ATOM 1413 O O . GLU A 1 180 ? -12.281 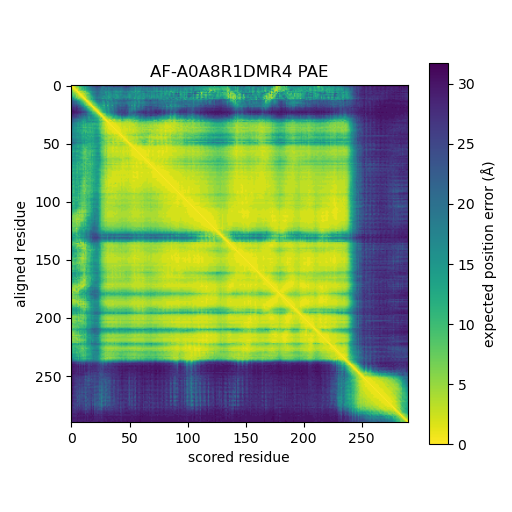-12.857 25.123 1.00 87.25 180 GLU A O 1
ATOM 1418 N N . GLY A 1 181 ? -13.783 -12.274 23.571 1.00 85.31 181 GLY A N 1
ATOM 1419 C CA . GLY A 1 181 ? -14.132 -10.987 24.185 1.00 85.31 181 GLY A CA 1
ATOM 1420 C C . GLY A 1 181 ? -13.131 -9.858 23.919 1.00 85.31 181 GLY A C 1
ATOM 1421 O O . GLY A 1 181 ? -13.357 -8.740 24.372 1.00 85.31 181 GLY A O 1
ATOM 1422 N N . LYS A 1 182 ? -12.056 -10.112 23.164 1.00 90.31 182 LYS A N 1
ATOM 1423 C CA . LYS A 1 182 ? -11.040 -9.115 22.811 1.00 90.31 182 LYS A CA 1
ATOM 1424 C C . LYS A 1 182 ? -11.088 -8.770 21.319 1.00 90.31 182 LYS A C 1
ATOM 1426 O O . LYS A 1 182 ? -11.196 -9.681 20.494 1.00 90.31 182 LYS A O 1
ATOM 1431 N N . PRO A 1 183 ? -10.997 -7.485 20.943 1.00 93.50 183 PRO A N 1
ATOM 1432 C CA . PRO A 1 183 ? -10.860 -7.089 19.550 1.00 93.50 183 PRO A CA 1
ATOM 1433 C C . PRO A 1 183 ? -9.552 -7.595 18.944 1.00 93.50 183 PRO A C 1
ATOM 1435 O O . PRO A 1 183 ? -8.482 -7.533 19.549 1.00 93.50 183 PRO A O 1
ATOM 1438 N N . SER A 1 184 ? -9.625 -8.110 17.728 1.00 95.12 184 SER A N 1
ATOM 1439 C CA . SER A 1 184 ? -8.476 -8.604 16.975 1.00 95.12 184 SER A CA 1
ATOM 1440 C C . SER A 1 184 ? -8.646 -8.314 15.490 1.00 95.12 184 SER A C 1
ATOM 1442 O O . SER A 1 184 ? -9.752 -8.085 15.008 1.00 95.12 184 SER A O 1
ATOM 1444 N N . VAL A 1 185 ? -7.544 -8.328 14.758 1.00 96.00 185 VAL A N 1
ATOM 1445 C CA . VAL A 1 185 ? -7.461 -8.089 13.324 1.00 96.00 185 VAL A CA 1
ATOM 1446 C C . VAL A 1 185 ? -6.933 -9.344 12.648 1.00 96.00 185 VAL A C 1
ATOM 1448 O O . VAL A 1 185 ? -6.015 -9.988 13.159 1.00 96.00 185 VAL A O 1
ATOM 1451 N N . LYS A 1 186 ? -7.513 -9.667 11.494 1.00 96.12 186 LYS A N 1
ATOM 1452 C CA . LYS A 1 186 ? -6.959 -10.613 10.531 1.00 96.12 186 LYS A CA 1
ATOM 1453 C C . LYS A 1 186 ? -6.708 -9.894 9.218 1.00 96.12 186 LYS A C 1
ATOM 1455 O O . LYS A 1 186 ? -7.535 -9.090 8.790 1.00 96.12 186 LYS A O 1
ATOM 1460 N N . VAL A 1 187 ? -5.581 -10.177 8.587 1.00 96.56 187 VAL A N 1
ATOM 1461 C CA . VAL A 1 187 ? -5.193 -9.589 7.310 1.00 96.56 187 VAL A CA 1
ATOM 1462 C C . VAL A 1 187 ? -5.004 -10.694 6.293 1.00 96.56 187 VAL A C 1
ATOM 1464 O O . VAL A 1 187 ? -4.337 -11.692 6.558 1.00 96.56 187 VAL A O 1
ATOM 1467 N N . PHE A 1 188 ? -5.578 -10.494 5.115 1.00 96.19 188 PHE A N 1
ATOM 1468 C CA . PHE A 1 188 ? -5.425 -11.392 3.990 1.00 96.19 188 PHE A CA 1
ATOM 1469 C C . PHE A 1 188 ? -4.982 -10.628 2.753 1.00 96.19 188 PHE A C 1
ATOM 1471 O O . PHE A 1 188 ? -5.334 -9.464 2.554 1.00 96.19 188 PHE A O 1
ATOM 1478 N N . TYR A 1 189 ? -4.239 -11.307 1.893 1.00 95.69 189 TYR A N 1
ATOM 1479 C CA . TYR A 1 189 ? -3.812 -10.789 0.611 1.00 95.69 189 TYR A CA 1
ATOM 1480 C C . TYR A 1 189 ? -4.188 -11.771 -0.495 1.00 95.69 189 TYR A C 1
ATOM 1482 O O . TYR A 1 189 ? -3.833 -12.946 -0.459 1.00 95.69 189 TYR A O 1
ATOM 1490 N N . ARG A 1 190 ? -4.925 -11.289 -1.494 1.00 94.38 190 ARG A N 1
ATOM 1491 C CA . ARG A 1 190 ? -5.197 -12.030 -2.726 1.00 94.38 190 ARG A CA 1
ATOM 1492 C C . ARG A 1 190 ? -4.307 -11.468 -3.822 1.00 94.38 190 ARG A C 1
ATOM 1494 O O . ARG A 1 190 ? -4.457 -10.293 -4.160 1.00 94.38 190 ARG A O 1
ATOM 1501 N N . LYS A 1 191 ? -3.412 -12.291 -4.368 1.00 90.75 191 LYS A N 1
ATOM 1502 C CA . LYS A 1 191 ? -2.439 -11.850 -5.370 1.00 90.75 191 LYS A CA 1
ATOM 1503 C C . LYS A 1 191 ? -3.076 -11.748 -6.752 1.00 90.75 191 LYS A C 1
ATOM 1505 O O . LYS A 1 191 ? -2.975 -10.700 -7.372 1.00 90.75 191 LYS A O 1
ATOM 1510 N N . TYR A 1 192 ? -3.789 -12.781 -7.195 1.00 88.12 192 TYR A N 1
ATOM 1511 C CA . TYR A 1 192 ? -4.399 -12.844 -8.523 1.00 88.12 192 TYR A CA 1
ATOM 1512 C C . TYR A 1 192 ? -5.932 -12.919 -8.460 1.00 88.12 192 TYR A C 1
ATOM 1514 O O . TYR A 1 192 ? -6.499 -13.462 -7.510 1.00 88.12 192 TYR A O 1
ATOM 1522 N N . PRO A 1 193 ? -6.650 -12.458 -9.502 1.00 81.50 193 PRO A N 1
ATOM 1523 C CA . PRO A 1 193 ? -8.112 -12.541 -9.549 1.00 81.50 193 PRO A CA 1
ATOM 1524 C C . PRO A 1 193 ? -8.631 -13.983 -9.596 1.00 81.50 193 PRO A C 1
ATOM 1526 O O . PRO A 1 193 ? -9.762 -14.237 -9.190 1.00 81.50 193 PRO A O 1
ATOM 1529 N N . ARG A 1 194 ? -7.813 -14.920 -10.095 1.00 82.81 194 ARG A N 1
ATOM 1530 C CA . ARG A 1 194 ? -8.144 -16.349 -10.196 1.00 82.81 194 ARG A CA 1
ATOM 1531 C C . ARG A 1 194 ? -7.823 -17.146 -8.930 1.00 82.81 194 ARG A C 1
ATOM 1533 O O . ARG A 1 194 ? -8.148 -18.329 -8.882 1.00 82.81 194 ARG A O 1
ATOM 1540 N N . ASP A 1 195 ? -7.212 -16.527 -7.922 1.00 86.12 195 ASP A N 1
ATOM 1541 C CA . ASP A 1 195 ? -6.932 -17.204 -6.660 1.00 86.12 195 ASP A CA 1
ATOM 1542 C C . ASP A 1 195 ? -8.251 -17.470 -5.924 1.00 86.12 195 ASP A C 1
ATOM 1544 O O . ASP A 1 195 ? -8.981 -16.542 -5.566 1.00 86.12 195 ASP A O 1
ATOM 1548 N N . TYR A 1 196 ? -8.557 -18.750 -5.695 1.00 79.94 196 TYR A N 1
ATOM 1549 C CA . TYR A 1 196 ? -9.803 -19.178 -5.051 1.00 79.94 196 TYR A CA 1
ATOM 1550 C C . TYR A 1 196 ? -9.917 -18.721 -3.591 1.00 79.94 196 TYR A C 1
ATOM 1552 O O . TYR A 1 196 ? -11.024 -18.477 -3.114 1.00 79.94 196 TYR A O 1
ATOM 1560 N N . ALA A 1 197 ? -8.791 -18.604 -2.882 1.00 87.75 197 ALA A N 1
ATOM 1561 C CA . ALA A 1 197 ? -8.749 -18.186 -1.486 1.00 87.75 197 ALA A CA 1
ATOM 1562 C C . ALA A 1 197 ? -7.638 -17.148 -1.268 1.00 87.75 197 ALA A C 1
ATOM 1564 O O . ALA A 1 197 ? -6.530 -17.335 -1.777 1.00 87.75 197 ALA A O 1
ATOM 1565 N N . PRO A 1 198 ? -7.904 -16.063 -0.519 1.00 92.00 198 PRO A N 1
ATOM 1566 C CA . PRO A 1 198 ? -6.871 -15.103 -0.168 1.00 92.00 198 PRO A CA 1
ATOM 1567 C C . PRO A 1 198 ? -5.899 -15.724 0.848 1.00 92.00 198 PRO A C 1
ATOM 1569 O O . PRO A 1 198 ? -6.305 -16.471 1.740 1.00 92.00 198 PRO A O 1
ATOM 1572 N N . GLN A 1 199 ? -4.614 -15.402 0.722 1.00 93.94 199 GLN A N 1
ATOM 1573 C CA . GLN A 1 199 ? -3.584 -15.842 1.655 1.00 93.94 199 GLN A CA 1
ATOM 1574 C C . GLN A 1 199 ? -3.721 -15.078 2.972 1.00 93.94 199 GLN A C 1
ATOM 1576 O O . GLN A 1 199 ? -3.807 -13.854 2.972 1.00 93.94 199 GLN A O 1
ATOM 1581 N N . GLU A 1 200 ? -3.716 -15.787 4.095 1.00 95.38 200 GLU A N 1
ATOM 1582 C CA . GLU A 1 200 ? -3.658 -15.195 5.434 1.00 95.38 200 GLU A CA 1
ATOM 1583 C C . GLU A 1 200 ? -2.229 -14.681 5.702 1.00 95.38 200 GLU A C 1
ATOM 1585 O O . GLU A 1 200 ? -1.260 -15.405 5.476 1.00 95.38 200 GLU A O 1
ATOM 1590 N N . VAL A 1 201 ? -2.093 -13.410 6.096 1.00 96.06 201 VAL A N 1
ATOM 1591 C CA . VAL A 1 201 ? -0.797 -12.711 6.231 1.00 96.06 201 VAL A CA 1
ATOM 1592 C C . VAL A 1 201 ? -0.685 -11.895 7.525 1.00 96.06 201 VAL A C 1
ATOM 1594 O O . VAL A 1 201 ? 0.181 -11.031 7.637 1.00 96.06 201 VAL A O 1
ATOM 1597 N N . THR A 1 202 ? -1.543 -12.137 8.518 1.00 96.38 202 THR A N 1
ATOM 1598 C CA . THR A 1 202 ? -1.612 -11.371 9.777 1.00 96.38 202 THR A CA 1
ATOM 1599 C C . THR A 1 202 ? -0.299 -11.404 10.546 1.00 96.38 202 THR A C 1
ATOM 1601 O O . THR A 1 202 ? 0.143 -10.366 11.031 1.00 96.38 202 THR A O 1
ATOM 1604 N N . SER A 1 203 ? 0.350 -12.566 10.627 1.00 95.62 203 SER A N 1
ATOM 1605 C CA . SER A 1 203 ? 1.627 -12.739 11.334 1.00 95.62 203 SER A CA 1
ATOM 1606 C C . SER A 1 203 ? 2.799 -12.003 10.678 1.00 95.62 203 SER A C 1
ATOM 1608 O O . SER A 1 203 ? 3.820 -11.768 11.320 1.00 95.62 203 SER A O 1
ATOM 1610 N N . LEU A 1 204 ? 2.651 -11.623 9.404 1.00 95.44 204 LEU A N 1
ATOM 1611 C CA . LEU A 1 204 ? 3.650 -10.885 8.630 1.00 95.44 204 LEU A CA 1
ATOM 1612 C C . LEU A 1 204 ? 3.482 -9.367 8.766 1.00 95.44 204 LEU A C 1
ATOM 1614 O O . LEU A 1 204 ? 4.353 -8.610 8.338 1.00 95.44 204 LEU A O 1
ATOM 1618 N N . VAL A 1 205 ? 2.362 -8.908 9.330 1.00 96.00 205 VAL A N 1
ATOM 1619 C CA . VAL A 1 205 ? 2.106 -7.484 9.544 1.00 96.00 205 VAL A CA 1
ATOM 1620 C C . VAL A 1 205 ? 3.030 -6.957 10.635 1.00 96.00 205 VAL A C 1
ATOM 1622 O O . VAL A 1 205 ? 3.206 -7.567 11.691 1.00 96.00 205 VAL A O 1
ATOM 1625 N N . ARG A 1 206 ? 3.576 -5.763 10.407 1.00 94.69 206 ARG A N 1
ATOM 1626 C CA . ARG A 1 206 ? 4.373 -5.030 11.391 1.00 94.69 206 ARG A CA 1
ATOM 1627 C C . ARG A 1 206 ? 3.654 -4.956 12.748 1.00 94.69 206 ARG A C 1
ATOM 1629 O O . ARG A 1 206 ? 2.483 -4.601 12.821 1.00 94.69 206 ARG A O 1
ATOM 1636 N N . ASN A 1 207 ? 4.389 -5.236 13.824 1.00 94.12 207 ASN A N 1
ATOM 1637 C CA . ASN A 1 207 ? 3.926 -5.270 15.221 1.00 94.12 207 ASN A CA 1
ATOM 1638 C C . ASN A 1 207 ? 2.915 -6.373 15.577 1.00 94.12 207 ASN A C 1
ATOM 1640 O O . ASN A 1 207 ? 2.540 -6.476 16.747 1.00 94.12 207 ASN A O 1
ATOM 1644 N N . CYS A 1 208 ? 2.505 -7.225 14.637 1.00 95.19 208 CYS A N 1
ATOM 1645 C CA . CYS A 1 208 ? 1.672 -8.377 14.960 1.00 95.19 208 CYS A CA 1
ATOM 1646 C C . CYS A 1 208 ? 2.524 -9.570 15.440 1.00 95.19 208 CYS A C 1
ATOM 1648 O O . CYS A 1 208 ? 3.680 -9.708 15.035 1.00 95.19 208 CYS A O 1
ATOM 1650 N N . PRO A 1 209 ? 1.993 -10.432 16.329 1.00 93.56 209 PRO A N 1
ATOM 1651 C CA . PRO A 1 209 ? 2.702 -11.634 16.763 1.00 93.56 209 PRO A CA 1
ATOM 1652 C C . PRO A 1 209 ? 2.933 -12.602 15.597 1.00 93.56 209 PRO A C 1
ATOM 1654 O O . PRO A 1 209 ? 2.004 -12.935 14.865 1.00 93.56 209 PRO A O 1
ATOM 1657 N N . TRP A 1 210 ? 4.167 -13.082 15.455 1.00 88.38 210 TRP A N 1
ATOM 1658 C CA . TRP A 1 210 ? 4.605 -13.938 14.347 1.00 88.38 210 TRP A CA 1
ATOM 1659 C C . TRP A 1 210 ? 4.044 -15.370 14.411 1.00 88.38 210 TRP A C 1
ATOM 1661 O O . TRP A 1 210 ? 4.000 -16.061 13.397 1.00 88.38 210 TRP A O 1
ATOM 1671 N N . ASP A 1 211 ? 3.597 -15.815 15.586 1.00 85.75 211 ASP A N 1
ATOM 1672 C CA . ASP A 1 211 ? 3.109 -17.169 15.866 1.00 85.75 211 ASP A CA 1
ATOM 1673 C C . ASP A 1 211 ? 1.575 -17.261 15.977 1.00 85.75 211 ASP A C 1
ATOM 1675 O O . ASP A 1 211 ? 1.045 -18.296 16.389 1.00 85.75 211 ASP A O 1
ATOM 1679 N N . LYS A 1 212 ? 0.842 -16.193 15.626 1.00 86.19 212 LYS A N 1
ATOM 1680 C CA . LYS A 1 212 ? -0.622 -16.129 15.772 1.00 86.19 212 LYS A CA 1
ATOM 1681 C C . LYS A 1 212 ? -1.329 -15.776 14.472 1.00 86.19 212 LYS A C 1
ATOM 1683 O O . LYS A 1 212 ? -0.897 -14.909 13.723 1.00 86.19 212 LYS A O 1
ATOM 1688 N N . ASP A 1 213 ? -2.492 -16.395 14.275 1.00 88.62 213 ASP A N 1
ATOM 1689 C CA . ASP A 1 213 ? -3.418 -16.134 13.164 1.00 88.62 213 ASP A CA 1
ATOM 1690 C C . ASP A 1 213 ? -4.316 -14.904 13.402 1.00 88.62 213 ASP A C 1
ATOM 1692 O O . ASP A 1 213 ? -5.229 -14.625 12.621 1.00 88.62 213 ASP A O 1
ATOM 1696 N N . VAL A 1 214 ? -4.098 -14.194 14.513 1.00 93.25 214 VAL A N 1
ATOM 1697 C CA . VAL A 1 214 ? -4.852 -13.014 14.937 1.00 93.25 214 VAL A CA 1
ATOM 1698 C C . VAL A 1 214 ? -3.918 -11.985 15.568 1.00 93.25 214 VAL A C 1
ATOM 1700 O O . VAL A 1 214 ? -3.029 -12.321 16.353 1.00 93.25 214 VAL A O 1
ATOM 1703 N N . CYS A 1 215 ? -4.160 -10.712 15.270 1.00 95.94 215 CYS A N 1
ATOM 1704 C CA . CYS A 1 215 ? -3.398 -9.595 15.816 1.00 95.94 215 CYS A CA 1
ATOM 1705 C C . CYS A 1 215 ? -4.279 -8.737 16.732 1.00 95.94 215 CYS A C 1
ATOM 1707 O O . CYS A 1 215 ? -5.313 -8.256 16.276 1.00 95.94 215 CYS A O 1
ATOM 1709 N N . PRO A 1 216 ? -3.922 -8.514 18.008 1.00 95.75 216 PRO A N 1
ATOM 1710 C CA . PRO A 1 216 ? -4.645 -7.574 18.865 1.00 95.75 216 PRO A CA 1
ATOM 1711 C C . PRO A 1 216 ? -4.777 -6.193 18.209 1.00 95.75 216 PRO A C 1
ATOM 1713 O O . PRO A 1 216 ? -3.812 -5.691 17.626 1.00 95.75 216 PRO A O 1
ATOM 1716 N N . VAL A 1 217 ? -5.958 -5.571 18.301 1.00 95.56 217 VAL A N 1
ATOM 1717 C CA . VAL A 1 217 ? -6.226 -4.269 17.656 1.00 95.56 217 VAL A CA 1
ATOM 1718 C C . VAL A 1 217 ? -5.248 -3.193 18.131 1.00 95.56 217 VAL A C 1
ATOM 1720 O O . VAL A 1 217 ? -4.814 -2.360 17.336 1.00 95.56 217 VAL A O 1
ATOM 1723 N N . GLU A 1 218 ? -4.845 -3.223 19.397 1.00 94.50 218 GLU A N 1
ATOM 1724 C CA . GLU A 1 218 ? -3.902 -2.271 19.986 1.00 94.50 218 GLU A CA 1
ATOM 1725 C C . GLU A 1 218 ? -2.505 -2.383 19.353 1.00 94.50 218 GLU A C 1
ATOM 1727 O O . GLU A 1 218 ? -1.846 -1.374 19.090 1.00 94.50 218 GLU A O 1
ATOM 1732 N N . LEU A 1 219 ? -2.065 -3.607 19.045 1.00 95.81 219 LEU A N 1
ATOM 1733 C CA . LEU A 1 219 ? -0.792 -3.846 18.361 1.00 95.81 219 LEU A CA 1
ATOM 1734 C C . LEU A 1 219 ? -0.877 -3.461 16.882 1.00 95.81 219 LEU A C 1
ATOM 1736 O O . LEU A 1 219 ? -0.005 -2.758 16.376 1.00 95.81 219 LEU A O 1
ATOM 1740 N N . PHE A 1 220 ? -1.964 -3.845 16.210 1.00 96.00 220 PHE A N 1
ATOM 1741 C CA . PHE A 1 220 ? -2.180 -3.511 14.804 1.00 96.00 220 PHE A CA 1
ATOM 1742 C C . PHE A 1 220 ? -2.235 -1.991 14.579 1.00 96.00 220 PHE A C 1
ATOM 1744 O O . PHE A 1 220 ? -1.578 -1.455 13.694 1.00 96.00 220 PHE A O 1
ATOM 1751 N N . THR A 1 221 ? -2.990 -1.265 15.407 1.00 95.31 221 THR A N 1
ATOM 1752 C CA . THR A 1 221 ? -3.192 0.186 15.240 1.00 95.31 221 THR A CA 1
ATOM 1753 C C . THR A 1 221 ? -1.998 1.038 15.665 1.00 95.31 221 THR A C 1
ATOM 1755 O O . THR A 1 221 ? -1.927 2.209 15.292 1.00 95.31 221 THR A O 1
ATOM 1758 N N . SER A 1 222 ? -1.029 0.465 16.385 1.00 93.50 222 SER A N 1
ATOM 1759 C CA . SER A 1 222 ? 0.210 1.145 16.781 1.00 93.50 222 SER A CA 1
ATOM 1760 C C . SER A 1 222 ? 1.387 0.911 15.821 1.00 93.50 222 SER A C 1
ATOM 1762 O O . SER A 1 222 ? 2.437 1.523 16.003 1.00 93.50 222 SER A O 1
ATOM 1764 N N . CYS A 1 223 ? 1.231 0.083 14.777 1.00 86.62 223 CYS A N 1
ATOM 1765 C CA . CYS A 1 223 ? 2.335 -0.357 13.912 1.00 86.62 223 CYS A CA 1
ATOM 1766 C C . CYS A 1 223 ? 3.053 0.745 13.133 1.00 86.62 223 CYS A C 1
ATOM 1768 O O . CYS A 1 223 ? 4.243 0.629 12.843 1.00 86.62 223 CYS A O 1
ATOM 1770 N N . CYS A 1 224 ? 2.315 1.776 12.728 1.00 91.44 224 CYS A N 1
ATOM 1771 C CA . CYS A 1 224 ? 2.631 2.467 11.484 1.00 91.44 224 CYS A CA 1
ATOM 1772 C C . CYS A 1 224 ? 2.509 3.996 11.588 1.00 91.44 224 CYS A C 1
ATOM 1774 O O . CYS A 1 224 ? 2.273 4.671 10.586 1.00 91.44 224 CYS A O 1
ATOM 1776 N N . SER A 1 225 ? 2.668 4.556 12.793 1.00 91.69 225 SER A N 1
ATOM 1777 C CA . SER A 1 225 ? 2.509 5.997 13.059 1.00 91.69 225 SER A CA 1
ATOM 1778 C C . SER A 1 225 ? 3.420 6.877 12.193 1.00 91.69 225 SER A C 1
ATOM 1780 O O . SER A 1 225 ? 2.994 7.941 11.735 1.00 91.69 225 SER A O 1
ATOM 1782 N N . GLU A 1 226 ? 4.631 6.402 11.883 1.00 94.44 226 GLU A N 1
ATOM 1783 C CA . GLU A 1 226 ? 5.585 7.094 11.007 1.00 94.44 226 GLU A CA 1
ATOM 1784 C C . GLU A 1 226 ? 5.046 7.318 9.583 1.00 94.44 226 GLU A C 1
ATOM 1786 O O . GLU A 1 226 ? 5.396 8.315 8.953 1.00 94.44 226 GLU A O 1
ATOM 1791 N N . PHE A 1 227 ? 4.137 6.460 9.106 1.00 95.81 227 PHE A N 1
ATOM 1792 C CA . PHE A 1 227 ? 3.559 6.520 7.760 1.00 95.81 227 PHE A CA 1
ATOM 1793 C C . PHE A 1 227 ? 2.189 7.200 7.708 1.00 95.81 227 PHE A C 1
ATOM 1795 O O . PHE A 1 227 ? 1.702 7.500 6.624 1.00 95.81 227 PHE A O 1
ATOM 1802 N N . THR A 1 228 ? 1.547 7.449 8.851 1.00 95.31 228 THR A N 1
ATOM 1803 C CA . THR A 1 228 ? 0.200 8.043 8.898 1.00 95.31 228 THR A CA 1
ATOM 1804 C C . THR A 1 228 ? 0.217 9.563 8.837 1.00 95.31 228 THR A C 1
ATOM 1806 O O . THR A 1 228 ? 1.065 10.203 9.455 1.00 95.31 228 THR A O 1
ATOM 1809 N N . THR A 1 229 ? -0.784 10.146 8.180 1.00 94.62 229 THR A N 1
ATOM 1810 C CA . THR A 1 229 ? -1.066 11.585 8.236 1.00 94.62 229 THR A CA 1
ATOM 1811 C C . THR A 1 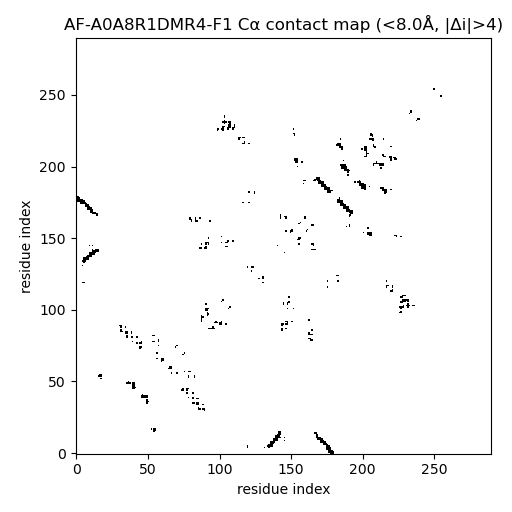229 ? -2.569 11.825 8.283 1.00 94.62 229 THR A C 1
ATOM 1813 O O . THR A 1 229 ? -3.332 11.091 7.661 1.00 94.62 229 THR A O 1
ATOM 1816 N N . SER A 1 230 ? -3.000 12.845 9.022 1.00 91.62 230 SER A N 1
ATOM 1817 C CA . SER A 1 230 ? -4.383 13.332 8.987 1.00 91.62 230 SER A CA 1
ATOM 1818 C C . SER A 1 230 ? -4.578 14.462 7.972 1.00 91.62 230 SER A C 1
ATOM 1820 O O . SER A 1 230 ? -5.716 14.805 7.668 1.00 91.62 230 SER A O 1
ATOM 1822 N N . ASP A 1 231 ? -3.491 15.035 7.442 1.00 89.56 231 ASP A N 1
ATOM 1823 C CA . ASP A 1 231 ? -3.530 16.134 6.477 1.00 89.56 231 ASP A CA 1
ATOM 1824 C C . ASP A 1 231 ? -2.397 16.005 5.447 1.00 89.56 231 ASP A C 1
ATOM 1826 O O . ASP A 1 231 ? -1.342 16.639 5.523 1.00 89.56 231 ASP A O 1
ATOM 1830 N N . ALA A 1 232 ? -2.643 15.171 4.435 1.00 88.81 232 ALA A N 1
ATOM 1831 C CA . ALA A 1 232 ? -1.717 14.995 3.322 1.00 88.81 232 ALA A CA 1
ATOM 1832 C C . ALA A 1 232 ? -1.497 16.294 2.522 1.00 88.81 232 ALA A C 1
ATOM 1834 O O . ALA A 1 232 ? -0.439 16.473 1.921 1.00 88.81 232 ALA A O 1
ATOM 1835 N N . LYS A 1 233 ? -2.472 17.216 2.511 1.00 87.50 233 LYS A N 1
ATOM 1836 C CA . LYS A 1 233 ? -2.372 18.471 1.758 1.00 87.50 233 LYS A CA 1
ATOM 1837 C C . LYS A 1 233 ? -1.366 19.410 2.418 1.00 87.50 233 LYS A C 1
ATOM 1839 O O . LYS A 1 233 ? -0.509 19.946 1.717 1.00 87.50 233 LYS A O 1
ATOM 1844 N N . ALA A 1 234 ? -1.440 19.571 3.738 1.00 88.00 234 ALA A N 1
ATOM 1845 C CA . ALA A 1 234 ? -0.475 20.365 4.492 1.00 88.00 234 ALA A CA 1
ATOM 1846 C C . ALA A 1 234 ? 0.947 19.790 4.394 1.00 88.00 234 ALA A C 1
ATOM 1848 O O . ALA A 1 234 ? 1.903 20.552 4.292 1.00 88.00 234 ALA A O 1
ATOM 1849 N N . GLU A 1 235 ? 1.108 18.463 4.357 1.00 87.06 235 GLU A N 1
ATOM 1850 C CA . GLU A 1 235 ? 2.430 17.848 4.156 1.00 87.06 235 GLU A CA 1
ATOM 1851 C C . GLU A 1 235 ? 2.979 18.062 2.733 1.00 87.06 235 GLU A C 1
ATOM 1853 O O . GLU A 1 235 ? 4.178 18.278 2.569 1.00 87.06 235 GLU A O 1
ATOM 1858 N N . CYS A 1 236 ? 2.121 18.048 1.706 1.00 83.50 236 CYS A N 1
ATOM 1859 C CA . CYS A 1 236 ? 2.528 18.254 0.311 1.00 83.50 236 CYS A CA 1
ATOM 1860 C C . CYS A 1 236 ? 2.909 19.702 -0.017 1.00 83.50 236 CYS A C 1
ATOM 1862 O O . CYS A 1 236 ? 3.881 19.934 -0.734 1.00 83.50 236 CYS A O 1
ATOM 1864 N N . TYR A 1 237 ? 2.117 20.669 0.446 1.00 81.06 237 TYR A N 1
ATOM 1865 C CA . TYR A 1 237 ? 2.246 22.078 0.049 1.00 81.06 237 TYR A CA 1
ATOM 1866 C C . TYR A 1 237 ? 2.840 22.965 1.152 1.00 81.06 237 TYR A C 1
ATOM 1868 O O . TYR A 1 237 ? 2.998 24.169 0.953 1.00 81.06 237 TYR A O 1
ATOM 1876 N N . GLY A 1 238 ? 3.159 22.379 2.312 1.00 71.69 238 GLY A N 1
ATOM 1877 C CA . GLY A 1 238 ? 3.308 23.113 3.564 1.00 71.69 238 GLY A CA 1
ATOM 1878 C C . GLY A 1 238 ? 1.956 23.654 4.039 1.00 71.69 238 GLY A C 1
ATOM 1879 O O . GLY A 1 238 ? 0.972 23.692 3.293 1.00 71.69 238 GLY A O 1
ATOM 1880 N N . THR A 1 239 ? 1.889 24.158 5.273 1.00 57.78 239 THR A N 1
ATOM 1881 C CA . THR A 1 239 ? 0.946 25.247 5.530 1.00 57.78 239 THR A CA 1
ATOM 1882 C C . THR A 1 239 ? 1.349 26.360 4.574 1.00 57.78 239 THR A C 1
ATOM 1884 O O . THR A 1 239 ? 2.332 27.061 4.819 1.00 57.78 239 THR A O 1
ATOM 1887 N N . SER A 1 240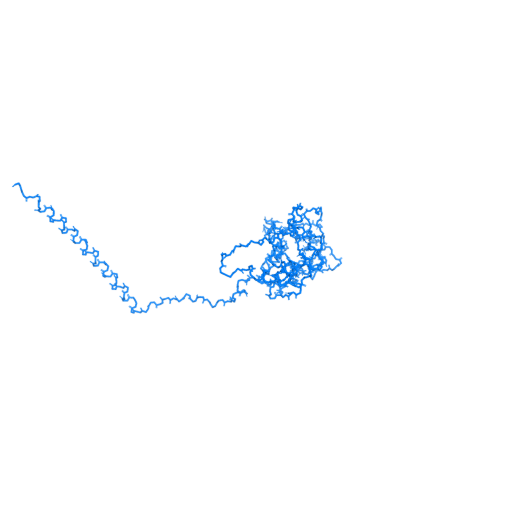 ? 0.603 26.524 3.476 1.00 47.56 240 SER A N 1
ATOM 1888 C CA . SER A 1 240 ? 0.435 27.856 2.904 1.00 47.56 240 SER A CA 1
ATOM 1889 C C . SER A 1 240 ? 0.275 28.766 4.119 1.00 47.56 240 SER A C 1
ATOM 1891 O O . SER A 1 240 ? -0.577 28.429 4.954 1.00 47.56 240 SER A O 1
ATOM 1893 N N . PRO A 1 241 ? 1.054 29.859 4.288 1.00 48.38 241 PRO A N 1
ATOM 1894 C CA . PRO A 1 241 ? 0.554 30.912 5.160 1.00 48.38 241 PRO A CA 1
ATOM 1895 C C . PRO A 1 241 ?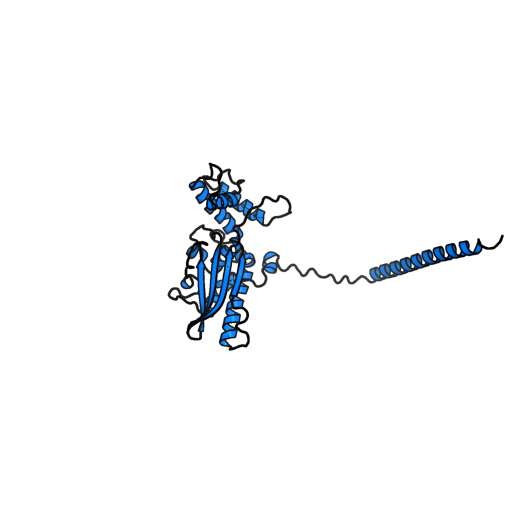 -0.896 31.074 4.734 1.00 48.38 241 PRO A C 1
ATOM 1897 O O . PRO A 1 241 ? -1.148 31.036 3.517 1.00 48.38 241 PRO A O 1
ATOM 1900 N N . GLU A 1 242 ? -1.835 31.064 5.691 1.00 47.03 242 GLU A N 1
ATOM 1901 C CA . GLU A 1 242 ? -3.220 31.412 5.390 1.00 47.03 242 GLU A CA 1
ATOM 1902 C C . GLU A 1 242 ? -3.117 32.485 4.325 1.00 47.03 242 GLU A C 1
ATOM 1904 O O . GLU A 1 242 ? -2.368 33.451 4.521 1.00 47.03 242 GLU A O 1
ATOM 1909 N N . ILE A 1 243 ? -3.699 32.251 3.140 1.00 48.88 243 ILE A N 1
ATOM 1910 C CA . ILE A 1 243 ? -3.959 33.384 2.270 1.00 48.88 243 ILE A CA 1
ATOM 1911 C C . ILE A 1 243 ? -4.701 34.265 3.236 1.00 48.88 243 ILE A C 1
ATOM 1913 O O . ILE A 1 243 ? -5.812 33.906 3.635 1.00 48.88 243 ILE A O 1
ATOM 1917 N N . SER A 1 244 ? -4.021 35.304 3.727 1.00 42.22 244 SER A N 1
ATOM 1918 C CA . SER A 1 244 ? -4.663 36.335 4.474 1.00 42.22 244 SER A CA 1
ATOM 1919 C C . SER A 1 244 ? -5.765 36.658 3.500 1.00 42.22 244 SER A C 1
ATOM 1921 O O . SER A 1 244 ? -5.538 37.112 2.372 1.00 42.22 244 SER A O 1
ATOM 1923 N N . THR A 1 245 ? -6.990 36.322 3.880 1.00 42.34 245 THR A N 1
ATOM 1924 C CA . THR A 1 245 ? -8.071 37.189 3.514 1.00 42.34 245 THR A CA 1
ATOM 1925 C C . THR A 1 245 ? -7.548 38.500 4.059 1.00 42.34 245 THR A C 1
ATOM 1927 O O . THR A 1 245 ? -7.620 38.759 5.258 1.00 42.34 245 THR A O 1
ATOM 1930 N N . HIS A 1 246 ? -6.823 39.245 3.217 1.00 47.78 246 HIS A N 1
ATOM 1931 C CA . HIS A 1 246 ? -6.673 40.655 3.382 1.00 47.78 246 HIS A CA 1
ATOM 1932 C C . HIS A 1 246 ? -8.131 41.028 3.520 1.00 47.78 246 HIS A C 1
ATOM 1934 O O . HIS A 1 246 ? -8.893 40.987 2.553 1.00 47.78 246 HIS A O 1
ATOM 1940 N N . ASN A 1 247 ? -8.559 41.223 4.766 1.00 50.00 247 ASN A N 1
ATOM 1941 C CA . ASN A 1 247 ? -9.673 42.079 5.038 1.00 50.00 247 ASN A CA 1
ATOM 1942 C C . ASN A 1 247 ? -9.231 43.322 4.292 1.00 50.00 247 ASN A C 1
ATOM 1944 O O . ASN A 1 247 ? -8.255 43.968 4.681 1.00 50.00 247 ASN A O 1
ATOM 1948 N N . TRP A 1 248 ? -9.793 43.518 3.101 1.00 55.69 248 TRP A N 1
ATOM 1949 C CA . TRP A 1 248 ? -9.592 44.724 2.338 1.00 55.69 248 TRP A CA 1
ATOM 1950 C C . TRP A 1 248 ? -10.304 45.771 3.181 1.00 55.69 248 TRP A C 1
ATOM 1952 O O . TRP A 1 248 ? -11.461 46.105 2.940 1.00 55.69 248 TRP A O 1
ATOM 1962 N N . GLU A 1 249 ? -9.655 46.202 4.261 1.00 60.94 249 GLU A N 1
ATOM 1963 C CA . GLU A 1 249 ? -10.030 47.391 4.983 1.00 60.94 249 GLU A CA 1
ATOM 1964 C C . GLU A 1 249 ? -9.819 48.492 3.962 1.00 60.94 249 GLU A C 1
ATOM 1966 O O . GLU A 1 249 ? -8.702 48.945 3.702 1.00 60.94 249 GLU A O 1
ATOM 1971 N N . MET A 1 250 ? -10.899 48.807 3.246 1.00 65.12 250 MET A N 1
ATOM 1972 C CA . MET A 1 250 ? -10.879 49.872 2.270 1.00 65.12 250 MET A CA 1
ATOM 1973 C C . MET A 1 250 ? -10.427 51.115 3.020 1.00 65.12 250 MET A C 1
ATOM 1975 O O . MET A 1 250 ? -11.070 51.547 3.978 1.00 65.12 250 MET A O 1
ATOM 1979 N N . ASN A 1 251 ? -9.290 51.661 2.589 1.00 78.12 251 ASN A N 1
ATOM 1980 C CA . ASN A 1 251 ? -8.793 52.938 3.069 1.00 78.12 251 ASN A CA 1
ATOM 1981 C C . ASN A 1 251 ? -9.965 53.945 3.042 1.00 78.12 251 ASN A C 1
ATOM 1983 O O . ASN A 1 251 ? -10.735 53.924 2.075 1.00 78.12 251 ASN A O 1
ATOM 1987 N N . PRO A 1 252 ? -10.128 54.822 4.049 1.00 81.81 252 PRO A N 1
ATOM 1988 C CA . PRO A 1 252 ? -11.145 55.874 4.043 1.00 81.81 252 PRO A CA 1
ATOM 1989 C C . PRO A 1 252 ? -11.299 56.597 2.693 1.00 81.81 252 PRO A C 1
ATOM 1991 O O . PRO A 1 252 ? -12.412 56.909 2.275 1.00 81.81 252 PRO A O 1
ATOM 1994 N N . LEU A 1 253 ? -10.198 56.792 1.957 1.00 82.25 253 LEU A N 1
ATOM 1995 C CA . LEU A 1 253 ? -10.218 57.375 0.612 1.00 82.25 253 LEU A CA 1
ATOM 1996 C C . LEU A 1 253 ? -10.925 56.496 -0.433 1.00 82.25 253 LEU A C 1
ATOM 1998 O O . LEU A 1 253 ? -11.654 57.014 -1.274 1.00 82.25 253 LEU A O 1
ATOM 2002 N N . ALA A 1 254 ? -10.759 55.174 -0.380 1.00 82.88 254 ALA A N 1
ATOM 2003 C CA . ALA A 1 254 ? -11.430 54.246 -1.289 1.00 82.88 254 ALA A CA 1
ATOM 2004 C C . ALA A 1 254 ? -12.954 54.257 -1.082 1.00 82.88 254 ALA A C 1
ATOM 2006 O O . ALA A 1 254 ? -13.701 54.272 -2.058 1.00 82.88 254 ALA A O 1
ATOM 2007 N N . TRP A 1 255 ? -13.420 54.363 0.169 1.00 85.69 255 TRP A N 1
ATOM 2008 C CA . TRP A 1 255 ? -14.845 54.550 0.468 1.00 85.69 255 TRP A CA 1
ATOM 2009 C C . TRP A 1 255 ? -15.407 55.838 -0.138 1.00 85.69 255 TRP A C 1
ATOM 2011 O O . TRP A 1 255 ? -16.516 55.829 -0.674 1.00 85.69 255 TRP A O 1
ATOM 2021 N N . ILE A 1 256 ? -14.633 56.928 -0.116 1.00 88.88 256 ILE A N 1
ATOM 2022 C CA . ILE A 1 256 ? -15.023 58.193 -0.750 1.00 88.88 256 ILE A CA 1
ATOM 2023 C C . ILE A 1 256 ? -15.157 58.014 -2.266 1.00 88.88 256 ILE A C 1
ATOM 2025 O O . ILE A 1 256 ? -16.165 58.426 -2.839 1.00 88.88 256 ILE A O 1
ATOM 2029 N N . PHE A 1 257 ? -14.198 57.355 -2.924 1.00 90.06 257 PHE A N 1
ATOM 2030 C CA . PHE A 1 257 ? -14.275 57.108 -4.369 1.00 90.06 257 PHE A CA 1
ATOM 2031 C C . PHE A 1 257 ? -15.477 56.241 -4.762 1.00 90.06 257 PHE A C 1
ATOM 2033 O O . PHE A 1 257 ? -16.146 56.534 -5.757 1.00 90.06 257 PHE A O 1
ATOM 2040 N N . VAL A 1 258 ? -15.794 55.215 -3.969 1.00 90.69 258 VAL A N 1
ATOM 2041 C CA . VAL A 1 258 ? -16.985 54.378 -4.175 1.00 90.69 258 VAL A CA 1
ATOM 2042 C C . VAL A 1 258 ? -18.258 55.213 -4.021 1.00 90.69 258 VAL A C 1
ATOM 2044 O O . VAL A 1 258 ? -19.119 55.179 -4.901 1.00 90.69 258 VAL A O 1
ATOM 2047 N N . ALA A 1 259 ? -18.361 56.022 -2.962 1.00 91.62 259 ALA A N 1
ATOM 2048 C CA . ALA A 1 259 ? -19.521 56.877 -2.723 1.00 91.62 259 ALA A CA 1
ATOM 2049 C C . ALA A 1 259 ? -19.733 57.897 -3.855 1.00 91.62 259 ALA A C 1
ATOM 2051 O O . ALA A 1 259 ? -20.847 58.034 -4.363 1.00 91.62 259 ALA A O 1
ATOM 2052 N N . VAL A 1 260 ? -18.665 58.559 -4.311 1.00 93.88 260 VAL A N 1
ATOM 2053 C CA . VAL A 1 260 ? -18.726 59.505 -5.438 1.00 93.88 260 VAL A CA 1
ATOM 2054 C C . VAL A 1 260 ? -19.165 58.797 -6.720 1.00 93.88 260 VAL A C 1
ATOM 2056 O O . VAL A 1 260 ? -20.020 59.310 -7.440 1.00 93.88 260 VAL A O 1
ATOM 2059 N N . SER A 1 261 ? -18.646 57.596 -6.984 1.00 92.38 261 SER A N 1
ATOM 2060 C CA . SER A 1 261 ? -19.014 56.815 -8.172 1.00 92.38 261 SER A CA 1
ATOM 2061 C C . SER A 1 261 ? -20.499 56.440 -8.178 1.00 92.38 261 SER A C 1
ATOM 2063 O O . SER A 1 261 ? -21.162 56.557 -9.208 1.00 92.38 261 SER A O 1
ATOM 2065 N N . VAL A 1 262 ? -21.051 56.055 -7.022 1.00 94.88 262 VAL A N 1
ATOM 2066 C CA . VAL A 1 262 ? -22.484 55.755 -6.871 1.00 94.88 262 VAL A CA 1
ATOM 2067 C C . VAL A 1 262 ? -23.336 57.007 -7.091 1.00 94.88 262 VAL A C 1
ATOM 2069 O O . VAL A 1 262 ? -24.336 56.946 -7.807 1.00 94.88 262 VAL A O 1
ATOM 2072 N N . VAL A 1 263 ? -22.933 58.155 -6.540 1.00 95.00 263 VAL A N 1
ATOM 2073 C CA . VAL A 1 263 ? -23.652 59.426 -6.733 1.00 95.00 263 VAL A CA 1
ATOM 2074 C C . VAL A 1 263 ? -23.651 59.845 -8.205 1.00 95.00 263 VAL A C 1
ATOM 2076 O O . VAL A 1 263 ? -24.699 60.219 -8.731 1.00 95.00 263 VAL A O 1
ATOM 2079 N N . LEU A 1 264 ? -22.512 59.734 -8.895 1.00 94.06 264 LEU A N 1
ATOM 2080 C CA . LEU A 1 264 ? -22.414 60.040 -10.325 1.00 94.06 264 LEU A CA 1
ATOM 2081 C C . LEU A 1 264 ? -23.283 59.103 -11.173 1.00 94.06 264 LEU A C 1
ATOM 2083 O O . LEU A 1 264 ? -23.958 59.562 -12.096 1.00 94.06 264 LEU A O 1
ATOM 2087 N N . LEU A 1 265 ? -23.331 57.812 -10.832 1.00 95.12 265 LEU A N 1
ATOM 2088 C CA . LEU A 1 265 ? -24.217 56.850 -11.488 1.00 95.12 265 LEU A CA 1
ATOM 2089 C C . LEU A 1 265 ? -25.688 57.220 -11.298 1.00 95.12 265 LEU A C 1
ATOM 2091 O O . LEU A 1 265 ? -26.424 57.299 -12.281 1.00 95.12 265 LEU A O 1
ATOM 2095 N N . LEU A 1 266 ? -26.116 57.521 -10.072 1.00 94.88 266 LEU A N 1
ATOM 2096 C CA . LEU A 1 266 ? -27.492 57.945 -9.805 1.00 94.88 266 LEU A CA 1
ATOM 2097 C C . LEU A 1 266 ? -27.842 59.232 -10.555 1.00 94.88 266 LEU A C 1
ATOM 2099 O O . LEU A 1 266 ? -28.908 59.317 -11.163 1.00 94.88 266 LEU A O 1
ATOM 2103 N N . PHE A 1 267 ? -26.929 60.203 -10.587 1.00 94.94 267 PHE A N 1
ATOM 2104 C CA . PHE A 1 267 ? -27.124 61.435 -11.344 1.00 94.94 267 PHE A CA 1
ATOM 2105 C C . PHE A 1 267 ? -27.263 61.166 -12.848 1.00 94.94 267 PHE A C 1
ATOM 2107 O O . PHE A 1 267 ? -28.160 61.711 -13.491 1.00 94.94 267 PHE A O 1
ATOM 2114 N N . SER A 1 268 ? -26.441 60.271 -13.406 1.00 92.31 268 SER A N 1
ATOM 2115 C CA . SER A 1 268 ? -26.538 59.876 -14.815 1.00 92.31 268 SER A CA 1
ATOM 2116 C C . SER A 1 268 ? -27.874 59.195 -15.136 1.00 92.31 268 SER A C 1
ATOM 2118 O O . SER A 1 268 ? -28.507 59.528 -16.137 1.00 92.31 268 SER A O 1
ATOM 2120 N N . ILE A 1 269 ? -28.366 58.324 -14.248 1.00 94.69 269 ILE A N 1
ATOM 2121 C CA . ILE A 1 269 ? -29.670 57.664 -14.387 1.00 94.69 269 ILE A CA 1
ATOM 2122 C C . ILE A 1 269 ? -30.800 58.700 -14.337 1.00 94.69 269 ILE A C 1
ATOM 2124 O O . ILE A 1 269 ? -31.713 58.651 -15.162 1.00 94.69 269 ILE A O 1
ATOM 2128 N N . ILE A 1 270 ? -30.729 59.673 -13.421 1.00 94.12 270 ILE A N 1
ATOM 2129 C CA . ILE A 1 270 ? -31.713 60.760 -13.322 1.00 94.12 270 ILE A CA 1
ATOM 2130 C C . ILE A 1 270 ? -31.702 61.618 -14.590 1.00 94.12 270 ILE A C 1
ATOM 2132 O O . ILE A 1 270 ? -32.768 61.926 -15.119 1.00 94.12 270 ILE A O 1
ATOM 2136 N N . LEU A 1 271 ? -30.527 61.976 -15.115 1.00 92.38 271 LEU A N 1
ATOM 2137 C CA . LEU A 1 271 ? -30.417 62.728 -16.365 1.00 92.38 271 LEU A CA 1
ATOM 2138 C C . LEU A 1 271 ? -31.024 61.960 -17.540 1.00 92.38 271 LEU A C 1
ATOM 2140 O O . LEU A 1 271 ? -31.822 62.527 -18.285 1.00 92.38 271 LEU A O 1
ATOM 2144 N N . VAL A 1 272 ? -30.713 60.669 -17.680 1.00 92.88 272 VAL A N 1
ATOM 2145 C CA . VAL A 1 272 ? -31.309 59.815 -18.718 1.00 92.88 272 VAL A CA 1
ATOM 2146 C C . VAL A 1 272 ? -32.830 59.765 -18.561 1.00 92.88 272 VAL A C 1
ATOM 2148 O O . VAL A 1 272 ? -33.555 59.957 -19.539 1.00 92.88 272 VAL A O 1
ATOM 2151 N N . TYR A 1 273 ? -33.333 59.592 -17.336 1.00 92.44 273 TYR A N 1
ATOM 2152 C CA . TYR A 1 273 ? -34.767 59.610 -17.053 1.00 92.44 273 TYR A CA 1
ATOM 2153 C C . TYR A 1 273 ? -35.418 60.948 -17.430 1.00 92.44 273 TYR A C 1
ATOM 2155 O O . TYR A 1 273 ? -36.469 60.965 -18.076 1.00 92.44 273 TYR A O 1
ATOM 2163 N N . LEU A 1 274 ? -34.792 62.077 -17.086 1.00 90.56 274 LEU A N 1
ATOM 2164 C CA . LEU A 1 274 ? -35.285 63.407 -17.438 1.00 90.56 274 LEU A CA 1
ATOM 2165 C C . LEU A 1 274 ? -35.278 63.630 -18.950 1.00 90.56 274 LEU A C 1
ATOM 2167 O O . LEU A 1 274 ? -36.273 64.125 -19.471 1.00 90.56 274 LEU A O 1
ATOM 2171 N N . VAL A 1 275 ? -34.232 63.213 -19.669 1.00 88.88 275 VAL A N 1
ATOM 2172 C CA . VAL A 1 275 ? -34.164 63.301 -21.138 1.00 88.88 275 VAL A CA 1
ATOM 2173 C C . VAL A 1 275 ? -35.269 62.468 -21.789 1.00 88.88 275 VAL A C 1
ATOM 2175 O O . VAL A 1 275 ? -35.974 62.965 -22.671 1.00 88.88 275 VAL A O 1
ATOM 2178 N N . ILE A 1 276 ? -35.481 61.228 -21.333 1.00 86.56 276 ILE A N 1
ATOM 2179 C CA . ILE A 1 276 ? -36.573 60.369 -21.818 1.00 86.56 276 ILE A CA 1
ATOM 2180 C C . ILE A 1 276 ? -37.930 61.028 -21.542 1.00 86.56 276 ILE A C 1
ATOM 2182 O O . ILE A 1 276 ? -38.778 61.106 -22.435 1.00 86.56 276 ILE A O 1
ATOM 2186 N N . ARG A 1 277 ? -38.138 61.563 -20.333 1.00 82.38 277 ARG A N 1
ATOM 2187 C CA . ARG A 1 277 ? -39.381 62.244 -19.952 1.00 82.38 277 ARG A CA 1
ATOM 2188 C C . ARG A 1 277 ? -39.618 63.516 -20.770 1.00 82.38 277 ARG A C 1
ATOM 2190 O O . ARG A 1 277 ? -40.749 63.755 -21.188 1.00 82.38 277 ARG A O 1
ATOM 2197 N N . PHE A 1 278 ? -38.580 64.311 -21.023 1.00 78.75 278 PHE A N 1
ATOM 2198 C CA . PHE A 1 278 ? -38.668 65.539 -21.816 1.00 78.75 278 PHE A CA 1
ATOM 2199 C C . PHE A 1 278 ? -38.992 65.226 -23.280 1.00 78.75 278 PHE A C 1
ATOM 2201 O O . PHE A 1 278 ? -39.895 65.835 -23.849 1.00 78.75 278 PHE A O 1
ATOM 2208 N N . LYS A 1 279 ? -38.350 64.200 -23.859 1.00 75.88 279 LYS A N 1
ATOM 2209 C CA . LYS A 1 279 ? -38.659 63.696 -25.207 1.00 75.88 279 LYS A CA 1
ATOM 2210 C C . LYS A 1 279 ? -40.086 63.147 -25.316 1.00 75.88 279 LYS A C 1
ATOM 2212 O O . LYS A 1 279 ? -40.731 63.313 -26.348 1.00 75.88 279 LYS A O 1
ATOM 2217 N N . ASN A 1 280 ? -40.604 62.510 -24.266 1.00 71.31 280 ASN A N 1
ATOM 2218 C CA . ASN A 1 280 ? -41.998 62.059 -24.240 1.00 71.31 280 ASN A CA 1
ATOM 2219 C C . ASN A 1 280 ? -42.991 63.224 -24.091 1.00 71.31 280 ASN A C 1
ATOM 2221 O O . ASN A 1 280 ? -44.060 63.170 -24.694 1.00 71.31 280 ASN A O 1
ATOM 2225 N N . ARG A 1 281 ? -42.645 64.295 -23.360 1.00 66.69 281 ARG A N 1
ATOM 2226 C CA . ARG A 1 281 ? -43.476 65.510 -23.290 1.00 66.69 281 ARG A CA 1
ATOM 2227 C C . ARG A 1 281 ? -43.477 66.310 -24.595 1.00 66.69 281 ARG A C 1
ATOM 2229 O O . ARG A 1 281 ? -44.549 66.746 -24.995 1.00 66.69 281 ARG A O 1
ATOM 2236 N N . SER A 1 282 ? -42.346 66.444 -25.294 1.00 59.41 282 SER A N 1
ATOM 2237 C CA . SER A 1 282 ? -42.301 67.165 -26.580 1.00 59.41 282 SER A CA 1
ATOM 2238 C C . SER A 1 282 ? -43.110 66.472 -27.683 1.00 59.41 282 SER A C 1
ATOM 2240 O O . SER A 1 282 ? -43.745 67.134 -28.498 1.00 59.41 282 SER A O 1
ATOM 2242 N N . LYS A 1 283 ? -43.176 65.133 -27.670 1.00 57.53 283 LYS A N 1
ATOM 2243 C CA . LYS A 1 283 ? -44.079 64.370 -28.549 1.00 57.53 283 LYS A CA 1
ATOM 2244 C C . LYS A 1 283 ? -45.564 64.577 -28.228 1.00 57.53 283 LYS A C 1
ATOM 2246 O O . LYS A 1 283 ? -46.389 64.421 -29.122 1.00 57.53 283 LYS A O 1
ATOM 2251 N N . PHE A 1 284 ? -45.904 64.915 -26.983 1.00 54.78 284 PHE A N 1
ATOM 2252 C CA . PHE A 1 284 ? -47.285 65.177 -26.565 1.00 54.78 284 PHE A CA 1
ATOM 2253 C C . PHE A 1 284 ? -47.738 66.606 -26.905 1.00 54.78 284 PHE A C 1
ATOM 2255 O O . PHE A 1 284 ? -48.912 66.814 -27.180 1.00 54.78 284 PHE A O 1
ATOM 2262 N N . THR A 1 285 ? -46.820 67.578 -26.965 1.00 55.16 285 THR A N 1
ATOM 2263 C CA . THR A 1 285 ? -47.128 68.963 -27.372 1.00 55.16 285 THR A CA 1
ATOM 2264 C C . THR A 1 285 ? -47.154 69.182 -28.889 1.00 55.16 285 THR A C 1
ATOM 2266 O O . THR A 1 285 ? -47.602 70.229 -29.325 1.00 55.16 285 THR A O 1
ATOM 2269 N N . MET A 1 286 ? -46.704 68.218 -29.705 1.00 53.34 286 MET A N 1
ATOM 2270 C CA . MET A 1 286 ? -46.810 68.268 -31.179 1.00 53.34 286 MET A CA 1
ATOM 2271 C C . MET A 1 286 ? -48.051 67.537 -31.736 1.00 53.34 286 MET A C 1
ATOM 2273 O O . MET A 1 286 ? -48.151 67.318 -32.940 1.00 53.34 286 MET A O 1
ATOM 2277 N N . LYS A 1 287 ? -48.992 67.132 -30.871 1.00 54.06 287 LYS A N 1
ATOM 2278 C CA . LYS A 1 287 ? -50.295 66.546 -31.242 1.00 54.06 287 LYS A CA 1
ATOM 2279 C C . LYS A 1 287 ? -51.457 67.412 -30.727 1.00 54.06 287 LYS A C 1
ATOM 2281 O O . LYS A 1 287 ? -52.336 66.914 -30.039 1.00 54.06 287 LYS A O 1
ATOM 2286 N N . VAL A 1 288 ? -51.398 68.707 -31.027 1.00 49.88 288 VAL A N 1
ATOM 2287 C CA . VAL A 1 288 ? -52.431 69.758 -30.891 1.00 49.88 288 VAL A CA 1
ATOM 2288 C C . VAL A 1 288 ? -51.924 70.844 -31.865 1.00 49.88 288 VAL A C 1
ATOM 2290 O O . VAL A 1 288 ? -50.805 71.300 -31.667 1.00 49.88 288 VAL A O 1
ATOM 2293 N N . ASP A 1 289 ? -52.489 71.204 -33.015 1.00 47.59 289 ASP A N 1
ATOM 2294 C CA . ASP A 1 289 ? -53.835 71.164 -33.582 1.00 47.59 289 ASP A CA 1
ATOM 2295 C C . ASP A 1 289 ? -53.784 70.871 -35.100 1.00 47.59 289 ASP A C 1
ATOM 2297 O O . ASP A 1 289 ? -52.713 70.852 -35.714 1.00 47.59 289 ASP A O 1
ATOM 2301 N N . HIS A 1 290 ? -54.977 70.614 -35.642 1.00 46.72 290 HIS A N 1
ATOM 2302 C CA . HIS A 1 290 ? -55.357 70.517 -37.054 1.00 46.72 290 HIS A CA 1
ATOM 2303 C C . HIS A 1 290 ? -54.966 71.723 -37.917 1.00 46.72 290 HIS A C 1
ATOM 2305 O O . HIS A 1 290 ? -55.021 72.864 -37.407 1.00 46.72 290 HIS A O 1
#

pLDDT: mean 83.23, std 15.98, range [34.47, 96.75]